Protein AF-A0A6M3K4Q6-F1 (afdb_monomer_lite)

Radius of gyration: 28.41 Å; chains: 1; bounding box: 77×37×82 Å

Structure (mmCIF, N/CA/C/O backbone):
data_AF-A0A6M3K4Q6-F1
#
_entry.id   AF-A0A6M3K4Q6-F1
#
loop_
_atom_site.group_PDB
_atom_site.id
_atom_site.type_symbol
_atom_site.label_atom_id
_atom_site.label_alt_id
_atom_site.label_comp_id
_atom_site.label_asym_id
_atom_site.label_entity_id
_atom_site.label_seq_id
_atom_site.pdbx_PDB_ins_code
_atom_site.Cartn_x
_atom_site.Cartn_y
_atom_site.Cartn_z
_atom_site.occupancy
_atom_site.B_iso_or_equiv
_atom_site.auth_seq_id
_atom_site.auth_comp_id
_atom_site.auth_asym_id
_atom_site.auth_atom_id
_atom_site.pdbx_PDB_model_num
ATOM 1 N N . PHE A 1 1 ? 9.322 -2.332 -39.416 1.00 82.56 1 PHE A N 1
ATOM 2 C CA . PHE A 1 1 ? 10.723 -1.932 -39.183 1.00 82.56 1 PHE A CA 1
ATOM 3 C C . PHE A 1 1 ? 11.565 -2.518 -40.300 1.00 82.56 1 PHE A C 1
ATOM 5 O O . PHE A 1 1 ? 11.194 -3.570 -40.806 1.00 82.56 1 PHE A O 1
ATOM 12 N N . LYS A 1 2 ? 12.637 -1.841 -40.706 1.00 88.25 2 LYS A N 1
ATOM 13 C CA . LYS A 1 2 ? 13.647 -2.374 -41.619 1.00 88.25 2 LYS A CA 1
ATOM 14 C C . LYS A 1 2 ? 14.846 -2.818 -40.789 1.00 88.25 2 LYS A C 1
ATOM 16 O O . LYS A 1 2 ? 15.332 -2.040 -39.970 1.00 88.25 2 LYS A O 1
ATOM 21 N N . GLU A 1 3 ? 15.250 -4.066 -40.967 1.00 92.31 3 GLU A N 1
ATOM 22 C CA . GLU A 1 3 ? 16.391 -4.659 -40.277 1.00 92.31 3 GLU A CA 1
ATOM 23 C C . GLU A 1 3 ? 17.670 -4.409 -41.078 1.00 92.31 3 GLU A C 1
ATOM 25 O O . GLU A 1 3 ? 17.688 -4.546 -42.303 1.00 92.31 3 GLU A O 1
ATOM 30 N N . TYR A 1 4 ? 18.734 -4.049 -40.371 1.00 89.94 4 TYR A N 1
ATOM 31 C CA . TYR A 1 4 ? 20.088 -3.958 -40.889 1.00 89.94 4 TYR A CA 1
ATOM 32 C C . TYR A 1 4 ? 21.000 -4.742 -39.953 1.00 89.94 4 TYR A C 1
ATOM 34 O O . TYR A 1 4 ? 21.254 -4.315 -38.829 1.00 89.94 4 TYR A O 1
ATOM 42 N N . SER A 1 5 ? 21.481 -5.892 -40.411 1.00 89.62 5 SER A N 1
ATOM 43 C CA . SER A 1 5 ? 22.334 -6.774 -39.616 1.00 89.62 5 SER A CA 1
ATOM 44 C C . SER A 1 5 ? 23.790 -6.660 -40.062 1.00 89.62 5 SER A C 1
ATOM 46 O O . SER A 1 5 ? 24.106 -6.782 -41.245 1.00 89.62 5 SER A O 1
ATOM 48 N N . SER A 1 6 ? 24.682 -6.406 -39.107 1.00 88.69 6 SER A N 1
ATOM 49 C CA . SER A 1 6 ? 26.136 -6.397 -39.285 1.00 88.69 6 SER A CA 1
ATOM 50 C C . SER A 1 6 ? 26.779 -7.498 -38.435 1.00 88.69 6 SER A C 1
ATOM 52 O O . SER A 1 6 ? 26.124 -8.116 -37.601 1.00 88.69 6 SER A O 1
ATOM 54 N N . LYS A 1 7 ? 28.093 -7.722 -38.585 1.00 82.94 7 LYS A N 1
ATOM 55 C CA . LYS A 1 7 ? 28.827 -8.677 -37.731 1.00 82.94 7 LYS A CA 1
ATOM 56 C C . LYS A 1 7 ? 28.833 -8.298 -36.240 1.00 82.94 7 LYS A C 1
ATOM 58 O O . LYS A 1 7 ? 29.119 -9.164 -35.421 1.00 82.94 7 LYS A O 1
ATOM 63 N N . LYS A 1 8 ? 28.599 -7.025 -35.890 1.00 85.81 8 LYS A N 1
ATOM 64 C CA . LYS A 1 8 ? 28.701 -6.514 -34.507 1.00 85.81 8 LYS A CA 1
ATOM 65 C C . LYS A 1 8 ? 27.351 -6.180 -33.874 1.00 85.81 8 LYS A C 1
ATOM 67 O O . LYS A 1 8 ? 27.224 -6.278 -32.661 1.00 85.81 8 LYS A O 1
ATOM 72 N N . GLU A 1 9 ? 26.370 -5.777 -34.673 1.00 88.81 9 GLU A N 1
ATOM 73 C CA . GLU A 1 9 ? 25.063 -5.336 -34.186 1.00 88.81 9 GLU A CA 1
ATOM 74 C C . GLU A 1 9 ? 23.966 -5.502 -35.243 1.00 88.81 9 GLU A C 1
ATOM 76 O O . GLU A 1 9 ? 24.233 -5.443 -36.449 1.00 88.81 9 GLU A O 1
ATOM 81 N N . THR A 1 10 ? 22.729 -5.647 -34.768 1.00 88.69 10 THR A N 1
ATOM 82 C CA . THR A 1 10 ? 21.510 -5.601 -35.580 1.00 88.69 10 THR A CA 1
ATOM 83 C C . THR A 1 10 ? 20.733 -4.336 -35.240 1.00 88.69 10 THR A C 1
ATOM 85 O O . THR A 1 10 ? 20.369 -4.109 -34.086 1.00 88.69 10 THR A O 1
ATOM 88 N N . ILE A 1 11 ? 20.449 -3.525 -36.256 1.00 89.44 11 ILE A N 1
ATOM 89 C CA . ILE A 1 11 ? 19.738 -2.254 -36.136 1.00 89.44 11 ILE A CA 1
ATOM 90 C C . ILE A 1 11 ? 18.341 -2.399 -36.738 1.00 89.44 11 ILE A C 1
ATOM 92 O O . ILE A 1 11 ? 18.178 -2.838 -37.876 1.00 89.44 11 ILE A O 1
ATOM 96 N N . TRP A 1 12 ? 17.328 -1.960 -35.993 1.00 86.75 12 TRP A N 1
ATOM 97 C CA . TRP A 1 12 ? 15.940 -1.913 -36.449 1.00 86.75 12 TRP A CA 1
ATOM 98 C C . TRP A 1 12 ? 15.496 -0.466 -36.642 1.00 86.75 12 TRP A C 1
ATOM 100 O O . TRP A 1 12 ? 15.389 0.292 -35.680 1.00 86.75 12 TRP A O 1
ATOM 110 N N . ILE A 1 13 ? 15.189 -0.083 -37.882 1.00 88.06 13 ILE A N 1
ATOM 111 C CA . ILE A 1 13 ? 14.771 1.283 -38.222 1.00 88.06 13 ILE A CA 1
ATOM 112 C C . ILE A 1 13 ? 13.268 1.313 -38.507 1.00 88.06 13 ILE A C 1
ATOM 114 O O . ILE A 1 13 ? 12.745 0.537 -39.310 1.00 88.06 13 ILE A O 1
ATOM 118 N N . SER A 1 14 ? 12.542 2.217 -37.852 1.00 86.81 14 SER A N 1
ATOM 119 C CA . SER A 1 14 ? 11.160 2.538 -38.218 1.00 86.81 14 SER A CA 1
ATOM 120 C C . SER A 1 14 ? 11.135 3.786 -39.088 1.00 86.81 14 SER A C 1
ATOM 122 O O . SER A 1 14 ? 11.779 4.771 -38.753 1.00 86.81 14 SER A O 1
ATOM 124 N N . TYR A 1 15 ? 10.338 3.766 -40.155 1.00 90.06 15 TYR A N 1
ATOM 125 C CA . TYR A 1 15 ? 9.997 4.958 -40.945 1.00 90.06 15 TYR A CA 1
ATOM 126 C C . TYR A 1 15 ? 8.556 5.426 -40.684 1.00 90.06 15 TYR A C 1
ATOM 128 O O . TYR A 1 15 ? 8.059 6.346 -41.332 1.00 90.06 15 TYR A O 1
ATOM 136 N N . ASN A 1 16 ? 7.854 4.789 -39.739 1.00 93.12 16 ASN A N 1
ATOM 137 C CA . ASN A 1 16 ? 6.488 5.157 -39.389 1.00 93.12 16 ASN A CA 1
ATOM 138 C C . ASN A 1 16 ? 6.498 6.440 -38.546 1.00 93.12 16 ASN A C 1
ATOM 140 O O . ASN A 1 16 ? 6.699 6.384 -37.333 1.00 93.12 16 ASN A O 1
ATOM 144 N N . LYS A 1 17 ? 6.256 7.584 -39.199 1.00 90.50 17 LYS A N 1
ATOM 145 C CA . LYS A 1 17 ? 6.254 8.914 -38.567 1.00 90.50 17 LYS A CA 1
ATOM 146 C C . LYS A 1 17 ? 5.316 8.998 -37.363 1.00 90.50 17 LYS A C 1
ATOM 148 O O . LYS A 1 17 ? 5.738 9.500 -36.332 1.00 90.50 17 LYS A O 1
ATOM 153 N N . LYS A 1 18 ? 4.103 8.434 -37.454 1.00 90.19 18 LYS A N 1
ATOM 154 C CA . LYS A 1 18 ? 3.124 8.444 -36.350 1.00 90.19 18 LYS A CA 1
ATOM 155 C C . LYS A 1 18 ? 3.639 7.689 -35.126 1.00 90.19 18 LYS A C 1
ATOM 157 O O . LYS A 1 18 ? 3.500 8.160 -34.005 1.00 90.19 18 LYS A O 1
ATOM 162 N N . LEU A 1 19 ? 4.249 6.520 -35.334 1.00 85.88 19 LEU A N 1
ATOM 163 C CA . LEU A 1 19 ? 4.843 5.743 -34.243 1.00 85.88 19 LEU A CA 1
ATOM 164 C C . LEU A 1 19 ? 6.021 6.488 -33.606 1.00 85.88 19 LEU A C 1
ATOM 166 O O . LEU A 1 19 ? 6.141 6.513 -32.387 1.00 85.88 19 LEU A O 1
ATOM 170 N N . ILE A 1 20 ? 6.882 7.086 -34.428 1.00 86.75 20 ILE A N 1
ATOM 171 C CA . ILE A 1 20 ? 8.032 7.863 -33.956 1.00 86.75 20 ILE A CA 1
ATOM 172 C C . ILE A 1 20 ? 7.548 9.057 -33.134 1.00 86.75 20 ILE A C 1
ATOM 174 O O . ILE A 1 20 ? 7.987 9.219 -32.005 1.00 86.75 20 ILE A O 1
ATOM 178 N N . GLU A 1 21 ? 6.607 9.842 -33.652 1.00 87.50 21 GLU A N 1
ATOM 179 C CA . GLU A 1 21 ? 6.018 10.989 -32.956 1.00 87.50 21 GLU A CA 1
ATOM 180 C C . GLU A 1 21 ? 5.365 10.577 -31.632 1.00 87.50 21 GLU A C 1
ATOM 182 O O . GLU A 1 21 ? 5.590 11.219 -30.604 1.00 87.50 21 GLU A O 1
ATOM 187 N N . LEU A 1 22 ? 4.639 9.454 -31.621 1.00 84.25 22 LEU A N 1
ATOM 188 C CA . LEU A 1 22 ? 4.055 8.896 -30.406 1.00 84.25 22 LEU A CA 1
ATOM 189 C C . LEU A 1 22 ? 5.135 8.547 -29.378 1.00 84.25 22 LEU A C 1
ATOM 191 O O . LEU A 1 22 ? 4.985 8.900 -28.209 1.00 84.25 22 LEU A O 1
ATOM 195 N N . LEU A 1 23 ? 6.225 7.894 -29.787 1.00 83.25 23 LEU A N 1
ATOM 196 C CA . LEU A 1 23 ? 7.329 7.556 -28.888 1.00 83.25 23 LEU A CA 1
ATOM 197 C C . LEU A 1 23 ? 8.059 8.808 -28.395 1.00 83.25 23 LEU A C 1
ATOM 199 O O . LEU A 1 23 ? 8.246 8.940 -27.196 1.00 83.25 23 LEU A O 1
ATOM 203 N N . TYR A 1 24 ? 8.402 9.747 -29.275 1.00 81.75 24 TYR A N 1
ATOM 204 C CA . TYR A 1 24 ? 9.108 10.979 -28.906 1.00 81.75 24 TYR A CA 1
ATOM 205 C C . TYR A 1 24 ? 8.302 11.859 -27.947 1.00 81.75 24 TYR A C 1
ATOM 207 O O . TYR A 1 24 ? 8.883 12.485 -27.061 1.00 81.75 24 TYR A O 1
ATOM 215 N N . THR A 1 25 ? 6.981 11.910 -28.131 1.00 81.81 25 THR A N 1
ATOM 216 C CA . THR A 1 25 ? 6.077 12.720 -27.304 1.00 81.81 25 THR A CA 1
ATOM 217 C C . THR A 1 25 ? 5.796 12.058 -25.958 1.00 81.81 25 THR A C 1
ATOM 219 O O . THR A 1 25 ? 5.703 12.742 -24.943 1.00 81.81 25 THR A O 1
ATOM 222 N N . ASN A 1 26 ? 5.657 10.727 -25.927 1.00 79.44 26 ASN A N 1
ATOM 223 C CA . ASN A 1 26 ? 5.166 10.016 -24.742 1.00 79.44 26 ASN A CA 1
ATOM 224 C C . ASN A 1 26 ? 6.245 9.256 -23.959 1.00 79.44 26 ASN A C 1
ATOM 226 O O . ASN A 1 26 ? 6.023 8.891 -22.806 1.00 79.44 26 ASN A O 1
ATOM 230 N N . VAL A 1 27 ? 7.400 8.992 -24.564 1.00 80.12 27 VAL A N 1
ATOM 231 C CA . VAL A 1 27 ? 8.550 8.343 -23.933 1.00 80.12 27 VAL A CA 1
ATOM 232 C C . VAL A 1 27 ? 9.669 9.371 -23.888 1.00 80.12 27 VAL A C 1
ATOM 234 O O . VAL A 1 27 ? 10.148 9.839 -24.913 1.00 80.12 27 VAL A O 1
ATOM 237 N N . SER A 1 28 ? 10.098 9.744 -22.683 1.00 67.69 28 SER A N 1
ATOM 238 C CA . SER A 1 28 ? 11.178 10.721 -22.517 1.00 67.69 28 SER A CA 1
ATOM 239 C C . SER A 1 28 ? 12.434 10.306 -23.300 1.00 67.69 28 SER A C 1
ATOM 241 O O . SER A 1 28 ? 13.022 9.258 -23.020 1.00 67.69 28 SER A O 1
ATOM 243 N N . ASN A 1 29 ? 12.903 11.192 -24.185 1.00 65.62 29 ASN A N 1
ATOM 244 C CA . ASN A 1 29 ? 14.109 11.000 -25.004 1.00 65.62 29 ASN A CA 1
ATOM 245 C C . ASN A 1 29 ? 15.426 11.128 -24.221 1.00 65.62 29 ASN A C 1
ATOM 247 O O . ASN A 1 29 ? 16.502 10.914 -24.772 1.00 65.62 29 ASN A O 1
ATOM 251 N N . ASN A 1 30 ? 15.367 11.486 -22.935 1.00 65.69 30 ASN A N 1
ATOM 252 C CA . ASN A 1 30 ? 16.54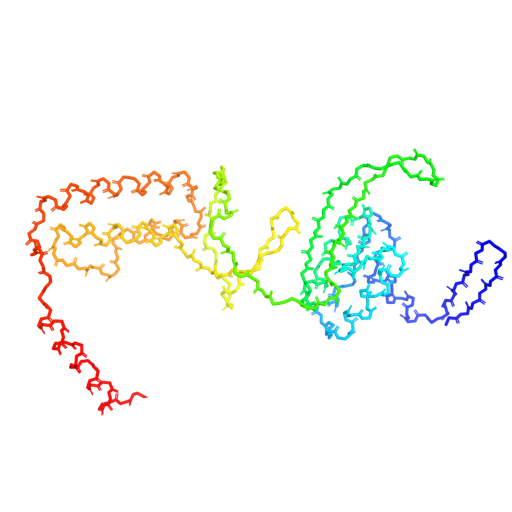2 11.562 -22.078 1.00 65.69 30 ASN A CA 1
ATOM 253 C C . ASN A 1 30 ? 16.592 10.351 -21.140 1.00 65.69 30 ASN A C 1
ATOM 255 O O . ASN A 1 30 ? 15.653 10.104 -20.380 1.00 65.69 30 ASN A O 1
ATOM 259 N N . ASN A 1 31 ? 17.721 9.638 -21.124 1.00 65.44 31 ASN A N 1
ATOM 260 C CA . ASN A 1 31 ? 17.954 8.505 -20.222 1.00 65.44 31 ASN A CA 1
ATOM 261 C C . ASN A 1 31 ? 17.698 8.852 -18.743 1.00 65.44 31 ASN A C 1
ATOM 263 O O . ASN A 1 31 ? 17.250 7.996 -17.980 1.00 65.44 31 ASN A O 1
ATOM 267 N N . LYS A 1 32 ? 17.917 10.110 -18.331 1.00 68.12 32 LYS A N 1
ATOM 268 C CA . LYS A 1 32 ? 17.670 10.554 -16.947 1.00 68.12 32 LYS A CA 1
ATOM 269 C C . LYS A 1 32 ? 16.186 10.645 -16.578 1.00 68.12 32 LYS A C 1
ATOM 271 O O . LYS A 1 32 ? 15.848 10.427 -15.421 1.00 68.12 32 LYS A O 1
ATOM 276 N N . ASN A 1 33 ? 15.304 10.880 -17.549 1.00 76.56 33 ASN A N 1
ATOM 277 C CA . ASN A 1 33 ? 13.875 11.110 -17.316 1.00 76.56 33 ASN A CA 1
ATOM 278 C C . ASN A 1 33 ? 12.987 10.054 -17.980 1.00 76.56 33 ASN A C 1
ATOM 280 O O . ASN A 1 33 ? 11.786 10.268 -18.102 1.00 76.56 33 ASN A O 1
ATOM 284 N N . LYS A 1 34 ? 13.563 8.927 -18.424 1.00 86.00 34 LYS A N 1
ATOM 285 C CA . LYS A 1 34 ? 12.838 7.860 -19.119 1.00 86.00 34 LYS A CA 1
ATOM 286 C C . LYS A 1 34 ? 11.639 7.398 -18.284 1.00 86.00 34 LYS A C 1
ATOM 288 O O . LYS A 1 34 ? 11.767 7.079 -17.103 1.00 86.00 34 LYS A O 1
ATOM 293 N N . ARG A 1 35 ? 10.477 7.384 -18.929 1.00 88.25 35 ARG A N 1
ATOM 294 C CA . ARG A 1 35 ? 9.169 7.039 -18.371 1.00 88.25 35 ARG A CA 1
ATOM 295 C C . ARG A 1 35 ? 8.435 6.152 -19.343 1.00 88.25 35 ARG A C 1
ATOM 297 O O . ARG A 1 35 ? 8.679 6.232 -20.550 1.00 88.25 35 ARG A O 1
ATOM 304 N N . LEU A 1 36 ? 7.518 5.359 -18.819 1.00 89.44 36 LEU A N 1
ATOM 305 C CA . LEU A 1 36 ? 6.479 4.799 -19.664 1.00 89.44 36 LEU A CA 1
ATOM 306 C C . LEU A 1 36 ? 5.405 5.865 -19.949 1.00 89.44 36 LEU A C 1
ATOM 308 O O . LEU A 1 36 ? 5.176 6.736 -19.109 1.00 89.44 36 LEU A O 1
ATOM 312 N N . PRO A 1 37 ? 4.741 5.806 -21.116 1.00 86.94 37 PRO A N 1
ATOM 313 C CA . PRO A 1 37 ? 3.647 6.713 -21.450 1.00 86.94 37 PRO A CA 1
ATOM 314 C C . PRO A 1 37 ? 2.532 6.715 -20.408 1.00 86.94 37 PRO A C 1
ATOM 316 O O . PRO A 1 37 ? 2.199 5.665 -19.870 1.00 86.94 37 PRO A O 1
ATOM 319 N N . SER A 1 38 ? 1.869 7.850 -20.189 1.00 83.25 38 SER A N 1
ATOM 320 C CA . SER A 1 38 ? 0.757 7.946 -19.226 1.00 83.25 38 SER A CA 1
ATOM 321 C C . SER A 1 38 ? -0.401 6.994 -19.537 1.00 83.25 38 SER A C 1
ATOM 323 O O . SER A 1 38 ? -1.089 6.545 -18.624 1.00 83.25 38 SER A O 1
ATOM 325 N N . PHE A 1 39 ? -0.592 6.625 -20.809 1.00 86.19 39 PHE A N 1
ATOM 326 C CA . PHE A 1 39 ? -1.676 5.735 -21.210 1.00 86.19 39 PHE A CA 1
ATOM 327 C C . PHE A 1 39 ? -1.525 4.288 -20.707 1.00 86.19 39 PHE A C 1
ATOM 329 O O . PHE A 1 39 ? -2.449 3.492 -20.881 1.00 86.19 39 PHE A O 1
ATOM 336 N N . ILE A 1 40 ? -0.395 3.916 -20.088 1.00 86.25 40 ILE A N 1
ATOM 337 C CA . ILE A 1 40 ? -0.186 2.551 -19.584 1.00 86.25 40 ILE A CA 1
ATOM 338 C C . ILE A 1 40 ? -1.242 2.103 -18.569 1.00 86.25 40 ILE A C 1
ATOM 340 O O . ILE A 1 40 ? -1.507 0.907 -18.466 1.00 86.25 40 ILE A O 1
ATOM 344 N N . SER A 1 41 ? -1.856 3.039 -17.841 1.00 81.88 41 SER A N 1
ATOM 345 C CA . SER A 1 41 ? -2.918 2.754 -16.871 1.00 81.88 41 SER A CA 1
ATOM 346 C C . SER A 1 41 ? -4.223 2.294 -17.523 1.00 81.88 41 SER A C 1
ATOM 348 O O . SER A 1 41 ? -5.056 1.706 -16.842 1.00 81.88 41 SER A O 1
ATOM 350 N N . TYR A 1 42 ? -4.393 2.529 -18.826 1.00 89.50 42 TYR A N 1
ATOM 351 C CA . TYR A 1 42 ? -5.576 2.134 -19.597 1.00 89.50 42 TYR A CA 1
ATOM 352 C C . TYR A 1 42 ? -5.354 0.862 -20.421 1.00 89.50 42 TYR A C 1
ATOM 354 O O . TYR A 1 42 ? -6.247 0.429 -21.150 1.00 89.50 42 TYR A O 1
ATOM 362 N N . LEU A 1 43 ? -4.162 0.262 -20.352 1.00 92.38 43 LEU A N 1
ATOM 363 C CA . LEU A 1 43 ? -3.873 -0.957 -21.094 1.00 92.38 43 LEU A CA 1
ATOM 364 C C . LEU A 1 43 ? -4.639 -2.141 -20.505 1.00 92.38 43 LEU A C 1
ATOM 366 O O . LEU A 1 43 ? -4.665 -2.362 -19.295 1.00 92.38 43 LEU A O 1
ATOM 370 N N . SER A 1 44 ? -5.195 -2.969 -21.387 1.00 93.38 44 SER A N 1
ATOM 371 C CA . SER A 1 44 ? -5.703 -4.280 -20.994 1.00 93.38 44 SER A CA 1
ATOM 372 C C . SER A 1 44 ? -4.567 -5.149 -20.452 1.00 93.38 44 SER A C 1
ATOM 374 O O . SER A 1 44 ? -3.411 -5.028 -20.867 1.00 93.38 44 SER A O 1
ATOM 376 N N . LYS A 1 45 ? -4.903 -6.117 -19.597 1.00 90.56 45 LYS A N 1
ATOM 377 C CA . LYS A 1 45 ? -3.945 -7.103 -19.075 1.00 90.56 45 LYS A CA 1
ATOM 378 C C . LYS A 1 45 ? -3.076 -7.731 -20.174 1.00 90.56 45 LYS A C 1
ATOM 380 O O . LYS A 1 45 ? -1.863 -7.821 -20.023 1.00 90.56 45 LYS A O 1
ATOM 385 N N . LYS A 1 46 ? -3.676 -8.101 -21.313 1.00 93.50 46 LYS A N 1
ATOM 386 C CA . LYS A 1 46 ? -2.953 -8.679 -22.460 1.00 93.50 46 LYS A CA 1
ATOM 387 C C . LYS A 1 46 ? -1.892 -7.721 -23.015 1.00 93.50 46 LYS A C 1
ATOM 389 O O . LYS A 1 46 ? -0.789 -8.153 -23.335 1.00 93.50 46 LYS A O 1
ATOM 394 N N . GLN A 1 47 ? -2.211 -6.434 -23.133 1.00 95.25 47 GLN A N 1
ATOM 395 C CA . GLN A 1 47 ? -1.260 -5.421 -23.601 1.00 95.25 47 GLN A CA 1
ATOM 396 C C . GLN A 1 47 ? -0.148 -5.180 -22.576 1.00 95.25 47 GLN A C 1
ATOM 398 O O . GLN A 1 47 ? 1.015 -5.086 -22.963 1.00 95.25 47 GLN A O 1
ATOM 403 N N . ILE A 1 48 ? -0.486 -5.151 -21.282 1.00 94.88 48 ILE A N 1
ATOM 404 C CA . ILE A 1 48 ? 0.500 -5.061 -20.197 1.00 94.88 48 ILE A CA 1
ATOM 405 C C . ILE A 1 48 ? 1.467 -6.249 -20.255 1.00 94.88 48 ILE A C 1
ATOM 407 O O . ILE A 1 48 ? 2.677 -6.055 -20.182 1.00 94.88 48 ILE A O 1
ATOM 411 N N . ASP A 1 49 ? 0.958 -7.467 -20.446 1.00 93.56 49 ASP A N 1
ATOM 412 C CA . ASP A 1 49 ? 1.778 -8.675 -20.559 1.00 93.56 49 ASP A CA 1
ATOM 413 C C . ASP A 1 49 ? 2.750 -8.614 -21.739 1.00 93.56 49 ASP A C 1
ATOM 415 O O . ASP A 1 49 ? 3.911 -9.000 -21.602 1.00 93.56 49 ASP A O 1
ATOM 419 N N . ILE A 1 50 ? 2.293 -8.132 -22.899 1.00 95.19 50 ILE A N 1
ATOM 420 C CA . ILE A 1 50 ? 3.142 -7.956 -24.085 1.00 95.19 50 ILE A CA 1
ATOM 421 C C . ILE A 1 50 ? 4.241 -6.931 -23.796 1.00 95.19 50 ILE A C 1
ATOM 423 O O . ILE A 1 50 ? 5.411 -7.190 -24.080 1.00 95.19 50 ILE A O 1
ATOM 427 N N . LEU A 1 51 ? 3.881 -5.797 -23.192 1.00 94.56 51 LEU A N 1
ATOM 428 C CA . LEU A 1 51 ? 4.827 -4.735 -22.868 1.00 94.56 51 LEU A CA 1
ATOM 429 C C . LEU A 1 51 ? 5.866 -5.191 -21.834 1.00 94.56 51 LEU A C 1
ATOM 431 O O . LEU A 1 51 ? 7.057 -4.980 -22.039 1.00 94.56 51 LEU A O 1
ATOM 435 N N . LEU A 1 52 ? 5.446 -5.868 -20.761 1.00 95.25 52 LEU A N 1
ATOM 436 C CA . LEU A 1 52 ? 6.357 -6.420 -19.755 1.00 95.25 52 LEU A CA 1
ATOM 437 C C . LEU A 1 52 ? 7.316 -7.443 -20.367 1.00 95.25 52 LEU A C 1
ATOM 439 O O . LEU A 1 52 ? 8.514 -7.376 -20.104 1.00 95.25 52 LEU A O 1
ATOM 443 N N . LYS A 1 53 ? 6.822 -8.352 -21.218 1.00 94.94 53 LYS A N 1
ATOM 444 C CA . LYS A 1 53 ? 7.676 -9.316 -21.930 1.00 94.94 53 LYS A CA 1
ATOM 445 C C . LYS A 1 53 ? 8.720 -8.613 -22.795 1.00 94.94 53 LYS A C 1
ATOM 447 O O . LYS A 1 53 ? 9.881 -9.000 -22.749 1.00 94.94 53 LYS A O 1
ATOM 452 N N . ALA A 1 54 ? 8.328 -7.576 -23.535 1.00 95.12 54 ALA A N 1
ATOM 453 C CA . ALA A 1 54 ? 9.250 -6.805 -24.367 1.00 95.12 54 ALA A CA 1
ATOM 454 C C . ALA A 1 54 ? 10.304 -6.057 -23.530 1.00 95.12 54 ALA A C 1
ATOM 456 O O . ALA A 1 54 ? 11.483 -6.077 -23.870 1.00 95.12 54 ALA A O 1
ATOM 457 N N . LEU A 1 55 ? 9.902 -5.447 -22.410 1.00 95.19 55 LEU A N 1
ATOM 458 C CA . LEU A 1 55 ? 10.818 -4.761 -21.492 1.00 95.19 55 LEU A CA 1
ATOM 459 C C . LEU A 1 55 ? 11.845 -5.723 -20.880 1.00 95.19 55 LEU A C 1
ATOM 461 O O . LEU A 1 55 ? 13.029 -5.400 -20.825 1.00 95.19 55 LEU A O 1
ATOM 465 N N . ILE A 1 56 ? 11.402 -6.905 -20.442 1.00 96.25 56 ILE A N 1
ATOM 466 C CA . ILE A 1 56 ? 12.276 -7.931 -19.854 1.00 96.25 56 ILE A CA 1
ATOM 467 C C . ILE A 1 56 ? 13.200 -8.537 -20.915 1.00 96.25 56 ILE A C 1
ATOM 469 O O . ILE A 1 56 ? 14.359 -8.794 -20.619 1.00 96.25 56 ILE A O 1
ATOM 473 N N . ALA A 1 57 ? 12.721 -8.736 -22.144 1.00 95.06 57 ALA A N 1
ATOM 474 C CA . ALA A 1 57 ? 13.562 -9.216 -23.239 1.00 95.06 57 ALA A CA 1
ATOM 475 C C . ALA A 1 57 ? 14.673 -8.217 -23.612 1.00 95.06 57 ALA A C 1
ATOM 477 O O . ALA A 1 57 ? 15.719 -8.636 -24.097 1.00 95.06 57 ALA A O 1
ATOM 478 N N . GLY A 1 58 ? 14.446 -6.916 -23.392 1.00 93.31 58 GLY A N 1
ATOM 479 C CA . GLY A 1 58 ? 15.439 -5.867 -23.625 1.00 93.31 58 GLY A CA 1
ATOM 480 C C . GLY A 1 58 ? 16.467 -5.741 -22.499 1.00 93.31 58 GLY A C 1
ATOM 481 O O . GLY A 1 58 ? 17.653 -5.947 -22.727 1.00 93.31 58 GLY A O 1
ATOM 482 N N . ASP A 1 59 ? 16.012 -5.412 -21.285 1.00 94.00 59 ASP A N 1
ATOM 483 C CA . ASP A 1 59 ? 16.885 -5.072 -20.146 1.00 94.00 59 ASP A CA 1
ATOM 484 C C . ASP A 1 59 ? 16.603 -5.955 -18.911 1.00 94.00 59 ASP A C 1
ATOM 486 O O . ASP A 1 59 ? 16.609 -5.485 -17.768 1.00 94.00 59 ASP A O 1
ATOM 490 N N . GLY A 1 60 ? 16.280 -7.233 -19.113 1.00 95.81 60 GLY A N 1
ATOM 491 C CA . GLY A 1 60 ? 15.895 -8.145 -18.038 1.00 95.81 60 GLY A CA 1
ATOM 492 C C . GLY A 1 60 ? 16.587 -9.505 -18.061 1.00 95.81 60 GLY A C 1
ATOM 493 O O . GLY A 1 60 ? 17.229 -9.904 -19.028 1.00 95.81 60 GLY A O 1
ATOM 494 N N . THR A 1 61 ? 16.424 -10.234 -16.957 1.00 96.25 61 THR A N 1
ATOM 495 C CA . THR A 1 61 ? 16.918 -11.604 -16.781 1.00 96.25 61 THR A CA 1
ATOM 496 C C . THR A 1 61 ? 15.777 -12.520 -16.364 1.00 96.25 61 THR A C 1
ATOM 498 O O . THR A 1 61 ? 15.036 -12.239 -15.415 1.00 96.25 61 THR A O 1
ATOM 501 N N . HIS A 1 62 ? 15.679 -13.660 -17.044 1.00 96.19 62 HIS A N 1
ATOM 502 C CA . HIS A 1 62 ? 14.720 -14.711 -16.734 1.00 96.19 62 HIS A CA 1
ATOM 503 C C . HIS A 1 62 ? 15.285 -15.690 -15.700 1.00 96.19 62 HIS A C 1
ATOM 505 O O . HIS A 1 62 ? 16.318 -16.315 -15.919 1.00 96.19 62 HIS A O 1
ATOM 511 N N . TYR A 1 63 ? 14.564 -15.895 -14.598 1.00 94.62 63 TYR A N 1
ATOM 512 C CA . TYR A 1 63 ? 14.842 -16.962 -13.630 1.00 94.62 63 TYR A CA 1
ATOM 513 C C . TYR A 1 63 ? 13.747 -18.036 -13.683 1.00 94.62 63 TYR A C 1
ATOM 515 O O . TYR A 1 63 ? 12.716 -17.883 -14.342 1.00 94.62 63 TYR A O 1
ATOM 523 N N . LYS A 1 64 ? 13.937 -19.145 -12.955 1.00 92.50 64 LYS A N 1
ATOM 524 C CA . LYS A 1 64 ? 12.974 -20.261 -12.922 1.00 92.50 64 LYS A CA 1
ATOM 525 C C . LYS A 1 64 ? 11.554 -19.817 -12.530 1.00 92.50 64 LYS A C 1
ATOM 527 O O . LYS A 1 64 ? 10.596 -20.202 -13.189 1.00 92.50 64 LYS A O 1
ATOM 532 N N . TYR A 1 65 ? 11.420 -18.976 -11.500 1.00 91.12 65 TYR A N 1
ATOM 533 C CA . TYR A 1 65 ? 10.116 -18.600 -10.918 1.00 91.12 65 TYR A CA 1
ATOM 534 C C . TYR A 1 65 ? 9.761 -17.110 -11.024 1.00 91.12 65 TYR A C 1
ATOM 536 O O . TYR A 1 65 ? 8.639 -16.708 -10.710 1.00 91.12 65 TYR A O 1
ATOM 544 N N . ARG A 1 66 ? 10.710 -16.280 -11.449 1.00 94.94 66 ARG A N 1
ATOM 545 C CA . ARG A 1 66 ? 10.559 -14.826 -11.526 1.00 94.94 66 ARG A CA 1
ATOM 546 C C . ARG A 1 66 ? 11.333 -14.277 -12.709 1.00 94.94 66 ARG A C 1
ATOM 548 O O . ARG A 1 66 ? 12.268 -14.922 -13.173 1.00 94.94 66 ARG A O 1
ATOM 555 N N . ASP A 1 67 ? 10.981 -13.074 -13.108 1.00 97.19 67 ASP A N 1
ATOM 556 C CA . ASP A 1 67 ? 11.775 -12.249 -14.002 1.00 97.19 67 ASP A CA 1
ATOM 557 C C . ASP A 1 67 ? 12.272 -11.026 -13.232 1.00 97.19 67 ASP A C 1
ATOM 559 O O . ASP A 1 67 ? 11.693 -10.635 -12.209 1.00 97.19 67 ASP A O 1
ATOM 563 N N . VAL A 1 68 ? 13.382 -10.454 -13.684 1.00 97.88 68 VAL A N 1
ATOM 564 C CA . VAL A 1 68 ? 13.937 -9.226 -13.114 1.00 97.88 68 VAL A CA 1
ATOM 565 C C . VAL A 1 68 ? 14.207 -8.252 -14.245 1.00 97.88 68 VAL A C 1
ATOM 567 O O . VAL A 1 68 ? 14.917 -8.597 -15.181 1.00 97.88 68 VAL A O 1
ATOM 570 N N . TYR A 1 69 ? 13.641 -7.053 -14.150 1.00 98.00 69 TYR A N 1
ATOM 571 C CA . TYR A 1 69 ? 13.934 -5.933 -15.040 1.00 98.00 69 TYR A CA 1
ATOM 572 C C . TYR A 1 69 ? 14.929 -4.982 -14.370 1.00 98.00 69 TYR A C 1
ATOM 574 O O . TYR A 1 69 ? 14.773 -4.653 -13.186 1.00 98.00 69 TYR A O 1
ATOM 582 N N . TYR A 1 70 ? 15.932 -4.535 -15.122 1.00 95.62 70 TYR A N 1
ATOM 583 C CA . TYR A 1 70 ? 17.003 -3.670 -14.643 1.00 95.62 70 TYR A CA 1
ATOM 584 C C . TYR A 1 70 ? 16.905 -2.286 -15.275 1.00 95.62 70 TYR A C 1
ATOM 586 O O . TYR A 1 70 ? 16.672 -2.131 -16.469 1.00 95.62 70 TYR A O 1
ATOM 594 N N . THR A 1 71 ? 17.126 -1.247 -14.476 1.00 93.88 71 THR A N 1
ATOM 595 C CA . THR A 1 71 ? 17.255 0.117 -14.998 1.00 93.88 71 THR A CA 1
ATOM 596 C C . THR A 1 71 ? 18.054 0.984 -14.037 1.00 93.88 71 THR A C 1
ATOM 598 O O . THR A 1 71 ? 18.022 0.774 -12.828 1.00 93.88 71 THR A O 1
ATOM 601 N N . ASN A 1 72 ? 18.771 1.983 -14.544 1.00 91.81 72 ASN A N 1
ATOM 602 C CA . ASN A 1 72 ? 19.398 3.013 -13.708 1.00 91.81 72 ASN A CA 1
ATOM 603 C C . ASN A 1 72 ? 18.442 4.168 -13.368 1.00 91.81 72 ASN A C 1
ATOM 605 O O . ASN A 1 72 ? 18.807 5.095 -12.644 1.00 91.81 72 ASN A O 1
ATOM 609 N N . ASN A 1 73 ? 17.216 4.109 -13.886 1.00 92.12 73 ASN A N 1
ATOM 610 C CA . ASN A 1 73 ? 16.230 5.162 -13.800 1.00 92.12 73 ASN A CA 1
ATOM 611 C C . ASN A 1 73 ? 15.114 4.764 -12.813 1.00 92.12 73 ASN A C 1
ATOM 613 O O . ASN A 1 73 ? 14.295 3.893 -13.101 1.00 92.12 73 ASN A O 1
ATOM 617 N N . LEU A 1 74 ? 15.066 5.419 -11.645 1.00 93.00 74 LEU A N 1
ATOM 618 C CA . LEU A 1 74 ? 14.062 5.143 -10.600 1.00 93.00 74 LEU A CA 1
ATOM 619 C C . LEU A 1 74 ? 12.630 5.322 -11.110 1.00 93.00 74 LEU A C 1
ATOM 621 O O . LEU A 1 74 ? 11.706 4.616 -10.716 1.00 93.00 74 LEU A O 1
ATOM 625 N N . HIS A 1 75 ? 12.455 6.312 -11.967 1.00 91.94 75 HIS A N 1
ATOM 626 C CA . HIS A 1 75 ? 11.189 6.695 -12.536 1.00 91.94 75 HIS A CA 1
ATOM 627 C C . HIS A 1 75 ? 10.615 5.584 -13.422 1.00 91.94 75 HIS A C 1
ATOM 629 O O . HIS A 1 75 ? 9.514 5.107 -13.152 1.00 91.94 75 HIS A O 1
ATOM 635 N N . LEU A 1 76 ? 11.408 5.075 -14.360 1.00 93.75 76 LEU A N 1
ATOM 636 C CA . LEU A 1 76 ? 11.061 3.899 -15.152 1.00 93.75 76 LEU A CA 1
ATOM 637 C C . LEU A 1 76 ? 10.855 2.655 -14.279 1.00 93.75 76 LEU A C 1
ATOM 639 O O . LEU A 1 76 ? 9.921 1.892 -14.504 1.00 93.75 76 LEU A O 1
ATOM 643 N N . ALA A 1 77 ? 11.687 2.456 -13.253 1.00 95.75 77 ALA A N 1
ATOM 644 C CA . ALA A 1 77 ? 11.553 1.312 -12.354 1.00 95.75 77 ALA A CA 1
ATOM 645 C C . ALA A 1 77 ? 10.194 1.303 -11.625 1.00 95.75 77 ALA A C 1
ATOM 647 O O . ALA A 1 77 ? 9.570 0.250 -11.480 1.00 95.75 77 ALA A O 1
ATOM 648 N N . ASN A 1 78 ? 9.710 2.477 -11.205 1.00 94.56 78 ASN A N 1
ATOM 649 C CA . ASN A 1 78 ? 8.383 2.634 -10.608 1.00 94.56 78 ASN A CA 1
ATOM 650 C C . ASN A 1 78 ? 7.262 2.325 -11.611 1.00 94.56 78 ASN A C 1
ATOM 652 O O . ASN A 1 78 ? 6.303 1.636 -11.256 1.00 94.56 78 ASN A O 1
ATOM 656 N N . ASP A 1 79 ? 7.389 2.791 -12.854 1.00 94.50 79 ASP A N 1
ATOM 657 C CA . ASP A 1 79 ? 6.381 2.562 -13.894 1.00 94.50 79 ASP A CA 1
ATOM 658 C C . ASP A 1 79 ? 6.284 1.060 -14.236 1.00 94.50 79 ASP A C 1
ATOM 660 O O . ASP A 1 79 ? 5.191 0.493 -14.293 1.00 94.50 79 ASP A O 1
ATOM 664 N N . VAL A 1 80 ? 7.428 0.375 -14.365 1.00 95.81 80 VAL A N 1
ATOM 665 C CA . VAL A 1 80 ?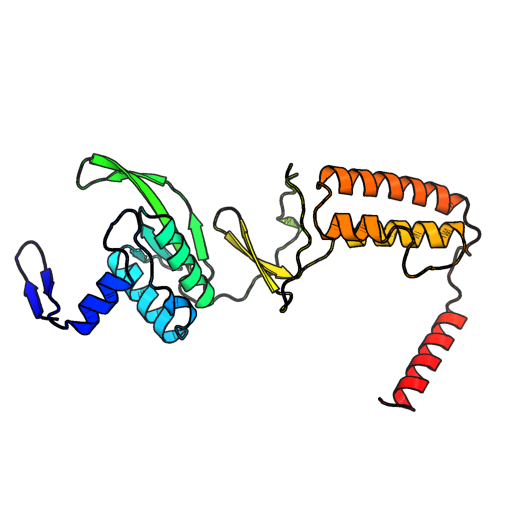 7.483 -1.079 -14.607 1.00 95.81 80 VAL A CA 1
ATOM 666 C C . VAL A 1 80 ? 6.935 -1.868 -13.418 1.00 95.81 80 VAL A C 1
ATOM 668 O O . VAL A 1 80 ? 6.207 -2.843 -13.611 1.00 95.81 80 VAL A O 1
ATOM 671 N N . GLN A 1 81 ? 7.228 -1.447 -12.181 1.00 96.44 81 GLN A N 1
ATOM 672 C CA . GLN A 1 81 ? 6.627 -2.066 -11.000 1.00 96.44 81 GLN A CA 1
ATOM 673 C C . GLN A 1 81 ? 5.097 -1.925 -11.018 1.00 96.44 81 GLN A C 1
ATOM 675 O O . GLN A 1 81 ? 4.396 -2.893 -10.725 1.00 96.44 81 GLN A O 1
ATOM 680 N N . THR A 1 82 ? 4.586 -0.751 -11.390 1.00 93.75 82 THR A N 1
ATOM 681 C CA . THR A 1 82 ? 3.144 -0.476 -11.479 1.00 93.75 82 THR A CA 1
ATOM 682 C C . THR A 1 82 ? 2.477 -1.367 -12.524 1.00 93.75 82 THR A C 1
ATOM 684 O O . THR A 1 82 ? 1.475 -2.012 -12.222 1.00 93.75 82 THR A O 1
ATOM 687 N N . LEU A 1 83 ? 3.077 -1.503 -13.711 1.00 94.62 83 LEU A N 1
ATOM 688 C CA . LEU A 1 83 ? 2.609 -2.440 -14.737 1.00 94.62 83 LEU A CA 1
ATOM 689 C C . LEU A 1 83 ? 2.573 -3.886 -14.238 1.00 94.62 83 LEU A C 1
ATOM 691 O O . LEU A 1 83 ? 1.575 -4.585 -14.413 1.00 94.62 83 LEU A O 1
ATOM 695 N N . ALA A 1 84 ? 3.655 -4.343 -13.602 1.00 94.44 84 ALA A N 1
ATOM 696 C CA . ALA A 1 84 ? 3.723 -5.693 -13.054 1.00 94.44 84 ALA A CA 1
ATOM 697 C C . ALA A 1 84 ? 2.609 -5.926 -12.022 1.00 94.44 84 ALA A C 1
ATOM 699 O O . ALA A 1 84 ? 1.938 -6.957 -12.066 1.00 94.44 84 ALA A O 1
ATOM 700 N N . PHE A 1 85 ? 2.353 -4.948 -11.155 1.00 93.12 85 PHE A N 1
ATOM 701 C CA . PHE A 1 85 ? 1.270 -5.012 -10.180 1.00 93.12 85 PHE A CA 1
ATOM 702 C C . PHE A 1 85 ? -0.118 -5.060 -10.845 1.00 93.12 85 PHE A C 1
ATOM 704 O O . PHE A 1 85 ? -0.901 -5.957 -10.538 1.00 93.12 85 PHE A O 1
ATOM 711 N N . PHE A 1 86 ? -0.401 -4.184 -11.816 1.00 91.00 86 PHE A N 1
ATOM 712 C CA . PHE A 1 86 ? -1.672 -4.185 -12.562 1.00 91.00 86 PHE A CA 1
ATOM 713 C C . PHE A 1 86 ? -1.909 -5.465 -13.368 1.00 91.00 86 PHE A C 1
ATOM 715 O O . PHE A 1 86 ? -3.052 -5.835 -13.618 1.00 91.00 86 PHE A O 1
ATOM 722 N N . SER A 1 87 ? -0.848 -6.192 -13.722 1.00 90.94 87 SER A N 1
ATOM 723 C CA . SER A 1 87 ? -0.965 -7.509 -14.356 1.00 90.94 87 SER A CA 1
ATOM 724 C C . SER A 1 87 ? -1.319 -8.658 -13.396 1.00 90.94 87 SER A C 1
ATOM 726 O O . SER A 1 87 ? -1.368 -9.809 -13.827 1.00 90.94 87 SER A O 1
ATOM 728 N N . GLY A 1 88 ? -1.532 -8.380 -12.103 1.00 90.88 88 GLY A N 1
ATOM 729 C CA . GLY A 1 88 ? -1.829 -9.391 -11.079 1.00 90.88 88 GLY A CA 1
ATOM 730 C C . GLY A 1 88 ? -0.598 -10.162 -10.585 1.00 90.88 88 GLY A C 1
ATOM 731 O O . GLY A 1 88 ? -0.719 -11.188 -9.910 1.00 90.88 88 GLY A O 1
ATOM 732 N N . ARG A 1 89 ? 0.613 -9.697 -10.915 1.00 91.88 89 ARG A N 1
ATOM 733 C CA . ARG A 1 89 ? 1.865 -10.332 -10.486 1.00 91.88 89 ARG A CA 1
ATOM 734 C C . ARG A 1 89 ? 2.352 -9.728 -9.181 1.00 91.88 89 ARG A C 1
ATOM 736 O O . ARG A 1 89 ? 2.383 -8.514 -8.994 1.00 91.88 89 ARG A O 1
ATOM 743 N N . SER A 1 90 ? 2.853 -10.592 -8.301 1.00 92.75 90 SER A N 1
ATOM 744 C CA . SER A 1 90 ? 3.647 -10.136 -7.161 1.00 92.75 90 SER A CA 1
ATOM 745 C C . SER A 1 90 ? 4.936 -9.500 -7.671 1.00 92.75 90 SER A C 1
ATOM 747 O O . SER A 1 90 ? 5.642 -10.115 -8.478 1.00 92.75 90 SER A O 1
ATOM 749 N N . THR A 1 91 ? 5.231 -8.290 -7.196 1.00 95.44 91 THR A N 1
ATOM 750 C CA . THR A 1 91 ? 6.366 -7.486 -7.653 1.00 95.44 91 THR A CA 1
ATOM 751 C C . THR A 1 91 ? 7.054 -6.754 -6.505 1.00 95.44 91 THR A C 1
ATOM 753 O O . THR A 1 91 ? 6.427 -6.395 -5.505 1.00 95.44 91 THR A O 1
ATOM 756 N N . SER A 1 92 ? 8.354 -6.510 -6.645 1.00 96.62 92 SER A N 1
ATOM 757 C CA . SER A 1 92 ? 9.111 -5.669 -5.725 1.00 96.62 92 SER A CA 1
ATOM 758 C C . SER A 1 92 ? 10.216 -4.893 -6.420 1.00 96.62 92 SER A C 1
ATOM 760 O O . SER A 1 92 ? 10.920 -5.450 -7.261 1.00 96.62 92 SER A O 1
ATOM 762 N N . LEU A 1 93 ? 10.416 -3.656 -5.983 1.00 98.00 93 LEU A N 1
ATOM 763 C CA . LEU A 1 93 ? 11.532 -2.804 -6.367 1.00 98.00 93 LEU A CA 1
ATOM 764 C C . LEU A 1 93 ? 12.635 -2.911 -5.307 1.00 98.00 93 LEU A C 1
ATOM 766 O O . LEU A 1 93 ? 12.369 -2.681 -4.131 1.00 98.00 93 LEU A O 1
ATOM 770 N N . ASN A 1 94 ? 13.859 -3.238 -5.714 1.00 97.06 94 ASN A N 1
ATOM 771 C CA . ASN A 1 94 ? 15.034 -3.211 -4.841 1.00 97.06 94 ASN A CA 1
ATOM 772 C C . ASN A 1 94 ? 16.124 -2.294 -5.425 1.00 97.06 94 ASN A C 1
ATOM 774 O O . ASN A 1 94 ? 16.122 -1.994 -6.624 1.00 97.06 94 ASN A O 1
ATOM 778 N N . GLY A 1 95 ? 17.065 -1.883 -4.575 1.00 93.94 95 GLY A N 1
ATOM 779 C CA . GLY A 1 95 ? 18.141 -0.955 -4.918 1.00 93.94 95 GLY A CA 1
ATOM 780 C C . GLY A 1 95 ? 17.863 0.492 -4.470 1.00 93.94 95 GLY A C 1
ATOM 781 O O . GLY A 1 95 ? 16.949 0.724 -3.678 1.00 93.94 95 GLY A O 1
ATOM 782 N N . PRO A 1 96 ? 18.641 1.471 -4.962 1.00 93.88 96 PRO A N 1
ATOM 783 C CA . PRO A 1 96 ? 19.675 1.299 -5.980 1.00 93.88 96 PRO A CA 1
ATOM 784 C C . PRO A 1 96 ? 20.867 0.495 -5.450 1.00 93.88 96 PRO A C 1
ATOM 786 O O . PRO A 1 96 ? 21.343 0.742 -4.348 1.00 93.88 96 PRO A O 1
ATOM 789 N N . TYR A 1 97 ? 21.360 -0.444 -6.252 1.00 94.25 97 TYR A N 1
ATOM 790 C CA . TYR A 1 97 ? 22.650 -1.094 -6.037 1.00 94.25 97 TYR A CA 1
ATOM 791 C C . TYR A 1 97 ? 23.732 -0.317 -6.782 1.00 94.25 97 TYR A C 1
ATOM 793 O O . TYR A 1 97 ? 23.524 0.083 -7.931 1.00 94.25 97 TYR A O 1
ATOM 801 N N . GLU A 1 98 ? 24.876 -0.096 -6.141 1.00 93.25 98 GLU A N 1
ATOM 802 C CA . GLU A 1 98 ? 26.044 0.474 -6.808 1.00 93.25 98 GLU A CA 1
ATOM 803 C C . GLU A 1 98 ? 26.803 -0.629 -7.541 1.00 93.25 98 GLU A C 1
ATOM 805 O O . GLU A 1 98 ? 27.154 -1.653 -6.958 1.00 93.25 98 GLU A O 1
ATOM 810 N N . MET A 1 99 ? 27.037 -0.428 -8.835 1.00 87.75 99 MET A N 1
ATOM 811 C CA . MET A 1 99 ? 27.741 -1.380 -9.688 1.00 87.75 99 MET A CA 1
ATOM 812 C C . MET A 1 99 ? 28.766 -0.657 -10.551 1.00 87.75 99 MET A C 1
ATOM 814 O O . MET A 1 99 ? 28.623 0.530 -10.844 1.00 87.75 99 MET A O 1
ATOM 818 N N . ILE A 1 100 ? 29.790 -1.381 -10.991 1.00 87.94 100 ILE A N 1
ATOM 819 C CA . ILE A 1 100 ? 30.742 -0.894 -11.988 1.00 87.94 100 ILE A CA 1
ATOM 820 C C . ILE A 1 100 ? 30.253 -1.364 -13.357 1.00 87.94 100 ILE A C 1
ATOM 822 O O . ILE A 1 100 ? 29.998 -2.547 -13.566 1.00 87.94 100 ILE A O 1
ATOM 826 N N . SER A 1 101 ? 30.074 -0.426 -14.281 1.00 81.88 101 SER A N 1
ATOM 827 C CA . SER A 1 101 ? 29.669 -0.724 -15.651 1.00 81.88 101 SER A CA 1
ATOM 828 C C . SER A 1 101 ? 30.787 -1.454 -16.393 1.00 81.88 101 SER A C 1
ATOM 830 O O . SER A 1 101 ? 31.867 -0.897 -16.580 1.00 81.88 101 SER A O 1
ATOM 832 N N . ASN A 1 102 ? 30.502 -2.650 -16.908 1.00 79.12 102 ASN A N 1
ATOM 833 C CA . ASN A 1 102 ? 31.442 -3.402 -17.750 1.00 79.12 102 ASN A CA 1
ATOM 834 C C . ASN A 1 102 ? 31.753 -2.694 -19.080 1.00 79.12 102 ASN A C 1
ATOM 836 O O . ASN A 1 102 ? 32.722 -3.037 -19.744 1.00 79.12 102 ASN A O 1
ATOM 840 N N . PHE A 1 103 ? 30.934 -1.713 -19.478 1.00 77.69 103 PHE A N 1
ATOM 841 C CA . PHE A 1 103 ? 31.107 -0.990 -20.736 1.00 77.69 103 PHE A CA 1
ATOM 842 C C . PHE A 1 103 ? 32.135 0.145 -20.639 1.00 77.69 103 PHE A C 1
ATOM 844 O O . PHE A 1 103 ? 32.866 0.402 -21.586 1.00 77.69 103 PHE A O 1
ATOM 851 N N . ASN A 1 104 ? 32.172 0.867 -19.514 1.00 83.69 104 ASN A N 1
ATOM 852 C CA . ASN A 1 104 ? 32.992 2.080 -19.378 1.00 83.69 104 ASN A CA 1
ATOM 853 C C . ASN A 1 104 ? 33.687 2.229 -18.016 1.00 83.69 104 ASN A C 1
ATOM 855 O O . ASN A 1 104 ? 34.231 3.295 -17.734 1.00 83.69 104 ASN A O 1
ATOM 859 N N . GLY A 1 105 ? 33.616 1.218 -17.146 1.00 85.38 105 GLY A N 1
ATOM 860 C CA . GLY A 1 105 ? 34.228 1.223 -15.814 1.00 85.38 105 GLY A CA 1
ATOM 861 C C . GLY A 1 105 ? 33.619 2.225 -14.828 1.00 85.38 105 GLY A C 1
ATOM 862 O O . GLY A 1 105 ? 34.120 2.374 -13.716 1.00 85.38 105 GLY A O 1
ATOM 863 N N . LYS A 1 106 ? 32.546 2.940 -15.195 1.00 88.31 106 LYS A N 1
ATOM 864 C CA . LYS A 1 106 ? 31.942 3.957 -14.325 1.00 88.31 106 LYS A CA 1
ATOM 865 C C . LYS A 1 106 ? 31.013 3.324 -13.299 1.00 88.31 106 LYS A C 1
ATOM 867 O O . LYS A 1 106 ? 30.302 2.364 -13.599 1.00 88.31 106 LYS A O 1
ATOM 872 N N . LYS A 1 107 ? 30.962 3.927 -12.107 1.00 89.31 107 LYS A N 1
ATOM 873 C CA . LYS A 1 107 ? 29.945 3.607 -11.102 1.00 89.31 107 LYS A CA 1
ATOM 874 C C . LYS A 1 107 ? 28.566 3.995 -11.625 1.00 89.31 107 LYS A C 1
ATOM 876 O O . LYS A 1 107 ? 28.342 5.137 -12.030 1.00 89.31 107 LYS A O 1
ATOM 881 N N . ILE A 1 108 ? 27.646 3.044 -11.597 1.00 88.38 108 ILE A N 1
ATOM 882 C CA . ILE A 1 108 ? 26.248 3.215 -11.975 1.00 88.38 108 ILE A CA 1
ATOM 883 C C . ILE A 1 108 ? 25.350 2.756 -10.829 1.00 88.38 108 ILE A C 1
ATOM 885 O O . ILE A 1 108 ? 25.681 1.833 -10.086 1.00 88.38 108 ILE A O 1
ATOM 889 N N . LYS A 1 109 ? 24.194 3.407 -10.697 1.00 92.06 109 LYS A N 1
ATOM 890 C CA . LYS A 1 109 ? 23.106 2.942 -9.833 1.00 92.06 109 LYS A CA 1
ATOM 891 C C . LYS A 1 109 ? 22.208 2.023 -10.646 1.00 92.06 109 LYS A C 1
ATOM 893 O O . LYS A 1 109 ? 21.845 2.378 -11.764 1.00 92.06 109 LYS A O 1
ATOM 898 N N . GLN A 1 110 ? 21.830 0.880 -10.088 1.00 93.31 110 GLN A N 1
ATOM 899 C CA . GLN A 1 110 ? 20.921 -0.065 -10.727 1.00 93.31 110 GLN A CA 1
ATOM 900 C C . GLN A 1 110 ? 19.753 -0.399 -9.798 1.00 93.31 110 GLN A C 1
ATOM 902 O O . GLN A 1 110 ? 19.935 -0.859 -8.671 1.00 93.31 110 GLN A O 1
ATOM 907 N N . TYR A 1 111 ? 18.542 -0.188 -10.293 1.00 96.62 111 TYR A N 1
ATOM 908 C CA . TYR A 1 111 ? 17.299 -0.647 -9.693 1.00 96.62 111 TYR A CA 1
ATOM 909 C C . TYR A 1 111 ? 16.904 -1.990 -10.293 1.00 96.62 111 TYR A C 1
ATOM 911 O O . TYR A 1 111 ? 17.124 -2.241 -11.481 1.00 96.62 111 TYR A O 1
ATOM 919 N N . GLN A 1 112 ? 16.295 -2.836 -9.467 1.00 97.50 112 GLN A N 1
ATOM 920 C CA . GLN A 1 112 ? 15.845 -4.166 -9.863 1.00 97.50 112 GLN A CA 1
ATOM 921 C C . GLN A 1 112 ? 14.359 -4.313 -9.563 1.00 97.50 112 GLN A C 1
ATOM 923 O O . GLN A 1 112 ? 13.953 -4.319 -8.397 1.00 97.50 112 GLN A O 1
ATOM 928 N N . VAL A 1 113 ? 13.549 -4.462 -10.608 1.00 98.12 113 VAL A N 1
ATOM 929 C CA . VAL A 1 113 ? 12.121 -4.773 -10.489 1.00 98.12 113 VAL A CA 1
ATOM 930 C C . VAL A 1 113 ? 11.957 -6.276 -10.654 1.00 98.12 113 VAL A C 1
ATOM 932 O O . VAL A 1 113 ? 12.035 -6.804 -11.759 1.00 98.12 113 VAL A O 1
ATOM 935 N N . SER A 1 114 ? 11.768 -6.982 -9.544 1.00 97.44 114 SER A N 1
ATOM 936 C CA . SER A 1 114 ? 11.480 -8.419 -9.553 1.00 97.44 114 SER A CA 1
ATOM 937 C C . SER A 1 114 ? 9.984 -8.649 -9.674 1.00 97.44 114 SER A C 1
ATOM 939 O O . SER A 1 114 ? 9.236 -8.088 -8.877 1.00 97.44 114 SER A O 1
ATOM 941 N N . LEU A 1 115 ? 9.557 -9.522 -10.582 1.00 96.25 115 LEU A N 1
ATOM 942 C CA . LEU A 1 115 ? 8.158 -9.903 -10.757 1.00 96.25 115 LEU A CA 1
ATOM 943 C C . LEU A 1 115 ? 8.005 -11.416 -10.931 1.00 96.25 115 LEU A C 1
ATOM 945 O O . LEU A 1 115 ? 8.832 -12.092 -11.535 1.00 96.25 115 LEU A O 1
ATOM 949 N N . THR A 1 116 ? 6.938 -11.965 -10.366 1.00 95.06 116 THR A N 1
ATOM 950 C CA . THR A 1 116 ? 6.581 -13.387 -10.511 1.00 95.06 116 THR A CA 1
ATOM 951 C C . THR A 1 116 ? 6.123 -13.700 -11.934 1.00 95.06 116 THR A C 1
ATOM 953 O O . THR A 1 116 ? 5.463 -12.884 -12.560 1.00 95.06 116 THR A O 1
ATOM 956 N N . LYS A 1 117 ? 6.446 -14.886 -12.467 1.00 90.38 117 LYS A N 1
ATOM 957 C CA . LYS A 1 117 ? 6.035 -15.250 -13.841 1.00 90.38 117 LYS A CA 1
ATOM 958 C C . LYS A 1 117 ? 4.525 -15.449 -13.981 1.00 90.38 117 LYS A C 1
ATOM 960 O O . LYS A 1 117 ? 3.939 -15.104 -15.006 1.00 90.38 117 LYS A O 1
ATOM 965 N N . LYS A 1 118 ? 3.912 -16.016 -12.944 1.00 87.69 118 LYS A N 1
ATOM 966 C CA . LYS A 1 118 ? 2.475 -16.276 -12.856 1.00 87.69 118 LYS A CA 1
ATOM 967 C C . LYS A 1 118 ? 1.813 -15.249 -11.950 1.00 87.69 118 LYS A C 1
ATOM 969 O O . LYS A 1 118 ? 2.457 -14.707 -11.053 1.00 87.69 118 LYS A O 1
ATOM 974 N N . GLU A 1 119 ? 0.526 -15.037 -12.173 1.00 86.75 119 GLU A N 1
ATOM 975 C CA . GLU A 1 119 ? -0.326 -14.336 -11.219 1.00 86.75 119 GLU A CA 1
ATOM 976 C C . GLU A 1 119 ? -0.301 -15.053 -9.870 1.00 86.75 119 GLU A C 1
ATOM 978 O O . GLU A 1 119 ? -0.236 -16.285 -9.794 1.00 86.75 119 GLU A O 1
ATOM 983 N N . GLY A 1 120 ? -0.308 -14.260 -8.806 1.00 77.31 120 GLY A N 1
ATOM 984 C CA . GLY A 1 120 ? -0.395 -14.762 -7.445 1.00 77.31 120 GLY A CA 1
ATOM 985 C C . GLY A 1 120 ? -1.733 -14.383 -6.839 1.00 77.31 120 GLY A C 1
ATOM 986 O O . GLY A 1 120 ? -2.248 -13.299 -7.103 1.00 77.31 120 GLY A O 1
ATOM 987 N N . SER A 1 121 ? -2.269 -15.238 -5.974 1.00 75.00 121 SER A N 1
ATOM 988 C CA . SER A 1 121 ? -3.305 -14.799 -5.049 1.00 75.00 121 SER A CA 1
ATOM 989 C C . SER A 1 121 ? -2.674 -13.897 -3.979 1.00 75.00 121 SER A C 1
ATOM 991 O O . SER A 1 121 ? -1.563 -14.190 -3.507 1.00 75.00 121 SER A O 1
ATOM 993 N N . PRO A 1 122 ? -3.351 -12.811 -3.564 1.00 72.81 122 PRO A N 1
ATOM 994 C CA . PRO A 1 122 ? -2.943 -12.063 -2.386 1.00 72.81 122 PRO A CA 1
ATOM 995 C C . PRO A 1 122 ? -2.822 -13.024 -1.203 1.00 72.81 122 PRO A C 1
ATOM 997 O O . PRO A 1 122 ? -3.709 -13.842 -0.957 1.00 72.81 122 PRO A O 1
ATOM 1000 N N . LYS A 1 123 ? -1.704 -12.953 -0.484 1.00 77.81 123 LYS A N 1
ATOM 1001 C CA . LYS A 1 123 ? -1.516 -13.723 0.745 1.00 77.81 123 LYS A CA 1
ATOM 1002 C C . LYS A 1 123 ? -1.782 -12.809 1.924 1.00 77.81 123 LYS A C 1
ATOM 1004 O O . LYS A 1 123 ? -1.183 -11.738 2.009 1.00 77.81 123 LYS A O 1
ATOM 1009 N N . ALA A 1 124 ? -2.655 -13.249 2.826 1.00 78.62 124 ALA A N 1
ATOM 1010 C CA . ALA A 1 124 ? -2.855 -12.565 4.092 1.00 78.62 124 ALA A CA 1
ATOM 1011 C C . ALA A 1 124 ? -1.519 -12.482 4.846 1.00 78.62 124 ALA A C 1
ATOM 1013 O O . ALA A 1 124 ? -0.741 -13.443 4.879 1.00 78.62 124 ALA A O 1
ATOM 1014 N N . LEU A 1 125 ? -1.244 -11.317 5.430 1.00 72.44 125 LEU A N 1
ATOM 1015 C CA . LEU A 1 125 ? -0.078 -11.137 6.282 1.00 72.44 125 LEU A CA 1
ATOM 1016 C C . LEU A 1 125 ? -0.264 -11.962 7.555 1.00 72.44 125 LEU A C 1
ATOM 1018 O O . LEU A 1 125 ? -1.272 -11.846 8.245 1.00 72.44 125 LEU A O 1
ATOM 1022 N N . VAL A 1 126 ? 0.728 -12.791 7.870 1.00 74.50 126 VAL A N 1
ATOM 1023 C CA . VAL A 1 126 ? 0.733 -13.578 9.104 1.00 74.50 126 VAL A CA 1
ATOM 1024 C C . VAL A 1 126 ? 1.350 -12.728 10.212 1.00 74.50 126 VAL A C 1
ATOM 1026 O O . VAL A 1 126 ? 2.533 -12.391 10.137 1.00 74.50 126 VAL A O 1
ATOM 1029 N N . LEU A 1 127 ? 0.557 -12.402 11.240 1.00 69.19 127 LEU A N 1
ATOM 1030 C CA . LEU A 1 127 ? 0.947 -11.506 12.339 1.00 69.19 127 LEU A CA 1
ATOM 1031 C C . LEU A 1 127 ? 2.239 -11.940 13.049 1.00 69.19 127 LEU A C 1
ATOM 1033 O O . LEU A 1 127 ? 3.053 -11.091 13.399 1.00 69.19 127 LEU A O 1
ATOM 1037 N N . SER A 1 128 ? 2.478 -13.248 13.188 1.00 73.19 128 SER A N 1
ATOM 1038 C CA . SER A 1 128 ? 3.678 -13.791 13.848 1.00 73.19 128 SER A CA 1
ATOM 1039 C C . SER A 1 128 ? 4.997 -13.447 13.146 1.00 73.19 128 SER A C 1
ATOM 1041 O O . SER A 1 128 ? 6.062 -13.600 13.735 1.00 73.19 128 SER A O 1
ATOM 1043 N N . LYS A 1 129 ? 4.947 -12.977 11.894 1.00 72.75 129 LYS A N 1
ATOM 1044 C CA . LYS A 1 129 ? 6.125 -12.586 11.104 1.00 72.75 129 LYS A CA 1
ATOM 1045 C C . LYS A 1 129 ? 6.319 -11.072 11.025 1.00 72.75 129 LYS A C 1
ATOM 1047 O O . LYS A 1 129 ? 7.194 -10.611 10.292 1.00 72.75 129 LYS A O 1
ATOM 1052 N N . LEU A 1 130 ? 5.498 -10.294 11.727 1.00 72.94 130 LEU A N 1
ATOM 1053 C CA . LEU A 1 130 ? 5.580 -8.840 11.704 1.00 72.94 130 LEU A CA 1
ATOM 1054 C C . LEU A 1 130 ? 6.587 -8.342 12.737 1.00 72.94 130 LEU A C 1
ATOM 1056 O O . LEU A 1 130 ? 6.534 -8.695 13.912 1.00 72.94 130 LEU A O 1
ATOM 1060 N N . LYS A 1 131 ? 7.481 -7.455 12.299 1.00 72.62 131 LYS A N 1
ATOM 1061 C CA . LYS A 1 131 ? 8.321 -6.665 13.196 1.00 72.62 131 LYS A CA 1
ATOM 1062 C C . LYS A 1 131 ? 7.594 -5.359 13.497 1.00 72.62 131 LYS A C 1
ATOM 1064 O O . LYS A 1 131 ? 7.309 -4.598 12.574 1.00 72.62 131 LYS A O 1
ATOM 1069 N N . LYS A 1 132 ? 7.315 -5.091 14.774 1.00 67.50 132 LYS A N 1
ATOM 1070 C CA . LYS A 1 132 ? 6.846 -3.770 15.205 1.00 67.50 132 LYS A CA 1
ATOM 1071 C C . LYS A 1 132 ? 7.984 -2.769 15.011 1.00 67.50 132 LYS A C 1
ATOM 1073 O O . LYS A 1 132 ? 9.103 -3.002 15.466 1.00 67.50 132 LYS A O 1
ATOM 1078 N N . ILE A 1 133 ? 7.702 -1.685 14.303 1.00 70.00 133 ILE A N 1
ATOM 1079 C CA . ILE A 1 133 ? 8.615 -0.558 14.125 1.00 70.00 133 ILE A CA 1
ATOM 1080 C C . ILE A 1 133 ? 7.864 0.661 14.640 1.00 70.00 133 ILE A C 1
ATOM 1082 O O . ILE A 1 133 ? 6.779 0.953 14.140 1.00 70.00 133 ILE A O 1
ATOM 1086 N N . LEU A 1 134 ? 8.421 1.344 15.639 1.00 63.84 134 LEU A N 1
ATOM 1087 C CA . LEU A 1 134 ? 7.936 2.668 16.012 1.00 63.84 134 LEU A CA 1
ATOM 1088 C C . LEU A 1 134 ? 8.417 3.643 14.938 1.00 63.84 134 LEU A C 1
ATOM 1090 O O . LEU A 1 134 ? 9.622 3.757 14.697 1.00 63.84 134 LEU A O 1
ATOM 1094 N N . SER A 1 135 ? 7.480 4.289 14.255 1.00 63.12 135 SER A N 1
ATOM 1095 C CA . SER A 1 135 ? 7.803 5.352 13.312 1.00 63.12 135 SER A CA 1
ATOM 1096 C C . SER A 1 135 ? 7.581 6.684 14.004 1.00 63.12 135 SER A C 1
ATOM 1098 O O . SER A 1 135 ? 6.459 6.945 14.414 1.00 63.12 135 SER A O 1
ATOM 1100 N N . LYS A 1 136 ? 8.605 7.546 14.031 1.00 67.12 136 LYS A N 1
ATOM 1101 C CA . LYS A 1 136 ? 8.523 8.931 14.540 1.00 67.12 136 LYS A CA 1
ATOM 1102 C C . LYS A 1 136 ? 7.712 9.869 13.631 1.00 67.12 136 LYS A C 1
ATOM 1104 O O . LYS A 1 136 ? 7.955 11.071 13.586 1.00 67.12 136 LYS A O 1
ATOM 1109 N N . THR A 1 137 ? 6.866 9.314 12.773 1.00 66.56 137 THR A N 1
ATOM 1110 C CA . THR A 1 137 ? 6.134 10.051 11.744 1.00 66.56 137 THR A CA 1
ATOM 1111 C C . THR A 1 137 ? 4.663 10.051 12.086 1.00 66.56 137 THR A C 1
ATOM 1113 O O . THR A 1 137 ? 4.146 9.045 12.571 1.00 66.56 137 THR A O 1
ATOM 1116 N N . ASN A 1 138 ? 3.973 11.125 11.721 1.00 66.88 138 ASN A N 1
ATOM 1117 C CA . ASN A 1 138 ? 2.532 11.222 11.898 1.00 66.88 138 ASN A CA 1
ATOM 1118 C C . ASN A 1 138 ? 1.818 10.040 11.234 1.00 66.88 138 ASN A C 1
ATOM 1120 O O . ASN A 1 138 ? 2.127 9.658 10.099 1.00 66.88 138 ASN A O 1
ATOM 1124 N N . ILE A 1 139 ? 0.860 9.461 11.954 1.00 64.62 139 ILE A N 1
ATOM 1125 C CA . ILE A 1 139 ? -0.018 8.422 11.424 1.00 64.62 139 ILE A CA 1
ATOM 1126 C C . ILE A 1 139 ? -1.242 9.100 10.847 1.00 64.62 139 ILE A C 1
ATOM 1128 O O . ILE A 1 139 ? -1.856 9.935 11.495 1.00 64.62 139 ILE A O 1
ATOM 1132 N N . VAL A 1 140 ? -1.636 8.696 9.643 1.00 67.50 140 VAL A N 1
ATOM 1133 C CA . VAL A 1 140 ? -2.845 9.208 8.999 1.00 67.50 140 VAL A CA 1
ATOM 1134 C C . VAL A 1 140 ? -3.783 8.044 8.706 1.00 67.50 140 VAL A C 1
ATOM 1136 O O . VAL A 1 140 ? -3.392 7.083 8.043 1.00 67.50 140 VAL A O 1
ATOM 1139 N N . CYS A 1 141 ? -5.037 8.145 9.149 1.00 70.06 141 CYS A N 1
ATOM 1140 C CA . CYS A 1 141 ? -6.113 7.249 8.725 1.00 70.06 141 CYS A CA 1
ATOM 1141 C C . CYS A 1 141 ? -6.893 7.909 7.577 1.00 70.06 141 CYS A C 1
ATOM 1143 O O . CYS A 1 141 ? -7.960 8.485 7.787 1.00 70.06 141 CYS A O 1
ATOM 1145 N N . PHE A 1 142 ? -6.382 7.845 6.348 1.00 68.62 142 PHE A N 1
ATOM 1146 C CA . PHE A 1 142 ? -7.054 8.457 5.196 1.00 68.62 142 PHE A CA 1
ATOM 1147 C C . PHE A 1 142 ? -8.024 7.489 4.510 1.00 68.62 142 PHE A C 1
ATOM 1149 O O . PHE A 1 142 ? -7.826 6.276 4.492 1.00 68.62 142 PHE A O 1
ATOM 1156 N N . THR A 1 143 ? -9.102 8.039 3.951 1.00 71.00 143 THR A N 1
ATOM 1157 C CA . THR A 1 143 ? -10.135 7.276 3.235 1.00 71.00 143 THR A CA 1
ATOM 1158 C C . THR A 1 143 ? -10.120 7.668 1.765 1.00 71.00 143 THR A C 1
ATOM 1160 O O . THR A 1 143 ? -10.032 8.849 1.439 1.00 71.00 143 THR A O 1
ATOM 1163 N N . VAL A 1 144 ? -10.211 6.674 0.888 1.00 77.56 144 VAL A N 1
ATOM 1164 C CA . VAL A 1 144 ? -10.410 6.841 -0.558 1.00 77.56 144 VAL A CA 1
ATOM 1165 C C . VAL A 1 144 ? -11.823 6.370 -0.921 1.00 77.56 144 VAL A C 1
ATOM 1167 O O . VAL A 1 144 ? -12.362 5.542 -0.186 1.00 77.56 144 VAL A O 1
ATOM 1170 N N . PRO A 1 145 ? -12.441 6.842 -2.022 1.00 81.50 145 PRO A N 1
ATOM 1171 C CA . PRO A 1 145 ? -13.839 6.525 -2.339 1.00 81.50 145 PRO A CA 1
ATOM 1172 C C . PRO A 1 145 ? -14.165 5.027 -2.406 1.00 81.50 145 PRO A C 1
ATOM 1174 O O . PRO A 1 145 ? -15.276 4.629 -2.085 1.00 81.50 145 PRO A O 1
ATOM 1177 N N . ASN A 1 146 ? -13.198 4.201 -2.813 1.00 82.56 146 ASN A N 1
ATOM 1178 C CA . ASN A 1 146 ? -13.346 2.748 -2.913 1.00 82.56 146 ASN A CA 1
ATOM 1179 C C . ASN A 1 146 ? -12.819 1.985 -1.685 1.00 82.56 146 ASN A C 1
ATOM 1181 O O . ASN A 1 146 ? -12.757 0.763 -1.732 1.00 82.56 146 ASN A O 1
ATOM 1185 N N . GLU A 1 147 ? -12.381 2.686 -0.634 1.00 81.50 147 GLU A N 1
ATOM 1186 C CA . GLU A 1 147 ? -11.834 2.168 0.637 1.00 81.50 147 GLU A CA 1
ATOM 1187 C C . GLU A 1 147 ? -10.613 1.224 0.549 1.00 81.50 147 GLU A C 1
ATOM 1189 O O . GLU A 1 147 ? -10.046 0.845 1.578 1.00 81.50 147 GLU A O 1
ATOM 1194 N N . ILE A 1 148 ? -10.159 0.889 -0.661 1.00 85.12 148 ILE A N 1
ATOM 1195 C CA . ILE A 1 148 ? -8.999 0.035 -0.921 1.00 85.12 148 ILE A CA 1
ATOM 1196 C C . ILE A 1 148 ? -7.743 0.899 -0.978 1.00 85.12 148 ILE A C 1
ATOM 1198 O O . ILE A 1 148 ? -7.542 1.701 -1.891 1.00 85.12 148 ILE A O 1
ATOM 1202 N N . LEU A 1 149 ? -6.852 0.677 -0.022 1.00 87.19 149 LEU A N 1
ATOM 1203 C CA . LEU A 1 149 ? -5.552 1.320 0.054 1.00 87.19 149 LEU A CA 1
ATOM 1204 C C . LEU A 1 149 ? -4.505 0.439 -0.624 1.00 87.19 149 LEU A C 1
ATOM 1206 O O . LEU A 1 149 ? -4.278 -0.703 -0.227 1.00 87.19 149 LEU A O 1
ATOM 1210 N N . ILE A 1 150 ? -3.830 0.988 -1.631 1.00 88.56 150 ILE A N 1
ATOM 1211 C CA . ILE A 1 150 ? -2.634 0.381 -2.219 1.00 88.56 150 ILE A CA 1
ATOM 1212 C C . ILE A 1 150 ? -1.442 1.191 -1.727 1.00 88.56 150 ILE A C 1
ATOM 1214 O O . ILE A 1 150 ? -1.243 2.337 -2.130 1.00 88.56 150 ILE A O 1
ATOM 1218 N N . THR A 1 151 ? -0.660 0.603 -0.830 1.00 88.81 151 THR A N 1
ATOM 1219 C CA . THR A 1 151 ? 0.491 1.257 -0.205 1.00 88.81 151 THR A CA 1
ATOM 1220 C C . THR A 1 151 ? 1.790 0.619 -0.675 1.00 88.81 151 THR A C 1
ATOM 1222 O O . THR A 1 151 ? 1.828 -0.534 -1.115 1.00 88.81 151 THR A O 1
ATOM 1225 N N . ARG A 1 152 ? 2.885 1.382 -0.607 1.00 92.00 152 ARG A N 1
ATOM 1226 C CA . ARG A 1 152 ? 4.220 0.887 -0.940 1.00 92.00 152 ARG A CA 1
ATOM 1227 C C . ARG A 1 152 ? 5.236 1.333 0.102 1.00 92.00 152 ARG A C 1
ATOM 1229 O O . ARG A 1 152 ? 5.443 2.527 0.277 1.00 92.00 152 ARG A O 1
ATOM 1236 N N . LEU A 1 153 ? 5.916 0.373 0.725 1.00 88.38 153 LEU A N 1
ATOM 1237 C CA . LEU A 1 153 ? 6.993 0.606 1.689 1.00 88.38 153 LEU A CA 1
ATOM 1238 C C . LEU A 1 153 ? 8.250 -0.134 1.233 1.00 88.38 153 LEU A C 1
ATOM 1240 O O . LEU A 1 153 ? 8.199 -1.334 0.969 1.00 88.38 153 LEU A O 1
ATOM 1244 N N . ASN A 1 154 ? 9.376 0.577 1.114 1.00 89.75 154 ASN A N 1
ATOM 1245 C CA . ASN A 1 154 ? 10.669 0.015 0.692 1.00 89.75 154 ASN A CA 1
ATOM 1246 C C . ASN A 1 154 ? 10.562 -0.867 -0.567 1.00 89.75 154 ASN A C 1
ATOM 1248 O O . ASN A 1 154 ? 11.087 -1.978 -0.632 1.00 89.75 154 ASN A O 1
ATOM 1252 N N . GLY A 1 155 ? 9.795 -0.390 -1.553 1.00 94.12 155 GLY A N 1
ATOM 1253 C CA . GLY A 1 155 ? 9.587 -1.087 -2.820 1.00 94.12 155 GLY A CA 1
ATOM 1254 C C . GLY A 1 155 ? 8.699 -2.334 -2.749 1.00 94.12 155 GLY A C 1
ATOM 1255 O O . GLY A 1 155 ? 8.562 -3.016 -3.765 1.00 94.12 155 GLY A O 1
ATOM 1256 N N . LYS A 1 156 ? 8.071 -2.641 -1.608 1.00 92.25 156 LYS A N 1
ATOM 1257 C CA . LYS A 1 156 ? 7.069 -3.711 -1.457 1.00 92.25 156 LYS A CA 1
ATOM 1258 C C . LYS A 1 156 ? 5.665 -3.116 -1.451 1.00 92.25 156 LYS A C 1
ATOM 1260 O O . LYS A 1 156 ? 5.445 -2.102 -0.797 1.00 92.25 156 LYS A O 1
ATOM 1265 N N . ILE A 1 157 ? 4.744 -3.736 -2.184 1.00 92.00 157 ILE A N 1
ATOM 1266 C CA . ILE A 1 157 ? 3.355 -3.278 -2.312 1.00 92.00 157 ILE A CA 1
ATOM 1267 C C . ILE A 1 157 ? 2.465 -4.074 -1.357 1.00 92.00 157 ILE A C 1
ATOM 1269 O O . ILE A 1 157 ? 2.622 -5.291 -1.244 1.00 92.00 157 ILE A O 1
ATOM 1273 N N . ALA A 1 158 ? 1.526 -3.390 -0.709 1.00 89.00 158 ALA A N 1
ATOM 1274 C CA . ALA A 1 158 ? 0.465 -3.991 0.085 1.00 89.00 158 ALA A CA 1
ATOM 1275 C C . ALA A 1 158 ? -0.901 -3.458 -0.364 1.00 89.00 158 ALA A C 1
ATOM 1277 O O . ALA A 1 158 ? -1.030 -2.300 -0.758 1.00 89.00 158 ALA A O 1
ATOM 1278 N N . ILE A 1 159 ? -1.912 -4.324 -0.292 1.00 88.25 159 ILE A N 1
ATOM 1279 C CA . ILE A 1 159 ? -3.321 -3.964 -0.459 1.00 88.25 159 ILE A CA 1
ATOM 1280 C C . ILE A 1 159 ? -3.957 -4.079 0.922 1.00 88.25 159 ILE A C 1
ATOM 1282 O O . ILE A 1 159 ? -3.816 -5.112 1.580 1.00 88.25 159 ILE A O 1
ATOM 1286 N N . GLN A 1 160 ? -4.589 -3.009 1.382 1.00 84.00 160 GLN A N 1
ATOM 1287 C CA . GLN A 1 160 ? -5.115 -2.873 2.736 1.00 84.00 160 GLN A CA 1
ATOM 1288 C C . GLN A 1 160 ? -6.488 -2.197 2.691 1.00 84.00 160 GLN A C 1
ATOM 1290 O O . GLN A 1 160 ? -6.787 -1.452 1.762 1.00 84.00 160 GLN A O 1
ATOM 1295 N N . GLY A 1 161 ? -7.322 -2.447 3.697 1.00 75.62 161 GLY A N 1
ATOM 1296 C CA . GLY A 1 161 ? -8.478 -1.595 3.980 1.00 75.62 161 GLY A CA 1
ATOM 1297 C C . GLY A 1 161 ? -8.084 -0.473 4.938 1.00 75.62 161 GLY A C 1
ATOM 1298 O O . GLY A 1 161 ? -7.081 -0.588 5.649 1.00 75.62 161 GLY A O 1
ATOM 1299 N N . ASN A 1 162 ? -8.877 0.596 4.999 1.00 70.69 162 ASN A N 1
ATOM 1300 C CA . ASN A 1 162 ? -8.713 1.597 6.050 1.00 70.69 162 ASN A CA 1
ATOM 1301 C C . ASN A 1 162 ? -9.214 1.046 7.395 1.00 70.69 162 ASN A C 1
ATOM 1303 O O . ASN A 1 162 ? -10.370 1.223 7.778 1.00 70.69 162 ASN A O 1
ATOM 1307 N N . THR A 1 163 ? -8.332 0.395 8.145 1.00 62.38 163 THR A N 1
ATOM 1308 C CA . THR A 1 163 ? -8.544 0.193 9.576 1.00 62.38 163 THR A CA 1
ATOM 1309 C C . THR A 1 163 ? -8.251 1.522 10.257 1.00 62.38 163 THR A C 1
ATOM 1311 O O . THR A 1 163 ? -7.082 1.857 10.444 1.00 62.38 163 THR A O 1
ATOM 1314 N N . LYS A 1 164 ? -9.296 2.283 10.613 1.00 73.56 164 LYS A N 1
ATOM 1315 C CA . LYS A 1 164 ? -9.237 3.545 11.384 1.00 73.56 164 LYS A CA 1
ATOM 1316 C C . LYS A 1 164 ? -8.750 3.293 12.823 1.00 73.56 164 LYS A C 1
ATOM 1318 O O . LYS A 1 164 ? -9.402 3.678 13.786 1.00 73.56 164 LYS A O 1
ATOM 1323 N N . PHE A 1 165 ? -7.644 2.569 12.964 1.00 77.69 165 PHE A N 1
ATOM 1324 C CA . PHE A 1 165 ? -7.270 1.802 14.143 1.00 77.69 165 PHE A CA 1
ATOM 1325 C C . PHE A 1 165 ? -6.988 2.710 15.335 1.00 77.69 165 PHE A C 1
ATOM 1327 O O . PHE A 1 165 ? -7.597 2.519 16.378 1.00 77.69 165 PHE A O 1
ATOM 1334 N N . GLY A 1 166 ? -6.158 3.745 15.158 1.00 84.12 166 GLY A N 1
ATOM 1335 C CA . GLY A 1 166 ? -5.845 4.696 16.231 1.00 84.12 166 GLY A CA 1
ATOM 1336 C C . GLY A 1 166 ? -7.086 5.433 16.741 1.00 84.12 166 GLY A C 1
ATOM 1337 O O . GLY A 1 166 ? -7.352 5.445 17.936 1.00 84.12 166 GLY A O 1
ATOM 1338 N N . MET A 1 167 ? -7.909 5.970 15.832 1.00 89.38 167 MET A N 1
ATOM 1339 C CA . MET A 1 167 ? -9.167 6.626 16.209 1.00 89.38 167 MET A CA 1
ATOM 1340 C C . MET A 1 167 ? -10.125 5.648 16.903 1.00 89.38 167 MET A C 1
ATOM 1342 O O . MET A 1 167 ? -10.762 6.016 17.881 1.00 89.38 167 MET A O 1
ATOM 1346 N N . HIS A 1 168 ? -10.260 4.417 16.400 1.00 89.94 168 HIS A N 1
ATOM 1347 C CA . HIS A 1 168 ? -11.156 3.422 16.990 1.00 89.94 168 HIS A CA 1
ATOM 1348 C C . HIS A 1 168 ? -10.698 2.949 18.363 1.00 89.94 168 HIS A C 1
ATOM 1350 O O . HIS A 1 168 ? -11.555 2.791 19.221 1.00 89.94 168 HIS A O 1
ATOM 1356 N N . LEU A 1 169 ? -9.395 2.776 18.581 1.00 92.38 169 LEU A N 1
ATOM 1357 C CA . LEU A 1 169 ? -8.847 2.450 19.894 1.00 92.38 169 LEU A CA 1
ATOM 1358 C C . LEU A 1 169 ? -9.266 3.499 20.928 1.00 92.38 169 LEU A C 1
ATOM 1360 O O . LEU A 1 169 ? -9.920 3.165 21.911 1.00 92.38 169 LEU A O 1
ATOM 1364 N N . ILE A 1 170 ? -8.966 4.773 20.659 1.00 94.88 170 ILE A N 1
ATOM 1365 C CA . ILE A 1 170 ? -9.304 5.866 21.579 1.00 94.88 170 ILE A CA 1
ATOM 1366 C C . ILE A 1 170 ? -10.820 6.012 21.734 1.00 94.88 170 ILE A C 1
ATOM 1368 O O . ILE A 1 170 ? -11.307 6.201 22.843 1.00 94.88 170 ILE A O 1
ATOM 1372 N N . ARG A 1 171 ? -11.585 5.863 20.645 1.00 95.12 171 ARG A N 1
ATOM 1373 C CA . ARG A 1 171 ? -13.050 5.905 20.700 1.00 95.12 171 ARG A CA 1
ATOM 1374 C C . ARG A 1 171 ? -13.617 4.828 21.628 1.00 95.12 171 ARG A C 1
ATOM 1376 O O . ARG A 1 171 ? -14.474 5.151 22.435 1.00 95.12 171 ARG A O 1
ATOM 1383 N N . LEU A 1 172 ? -13.153 3.582 21.512 1.00 95.31 172 LEU A N 1
ATOM 1384 C CA . LEU A 1 172 ? -13.641 2.474 22.340 1.00 95.31 172 LEU A CA 1
ATOM 1385 C C . LEU A 1 172 ? -13.324 2.697 23.822 1.00 95.31 172 LEU A C 1
ATOM 1387 O O . LEU A 1 172 ? -14.197 2.489 24.653 1.00 95.31 172 LEU A O 1
ATOM 1391 N N . LEU A 1 173 ? -12.120 3.184 24.141 1.00 96.56 173 LEU A N 1
ATOM 1392 C CA . LEU A 1 173 ? -11.741 3.510 25.520 1.00 96.56 173 LEU A CA 1
ATOM 1393 C C . LEU A 1 173 ? -12.616 4.630 26.107 1.00 96.56 173 LEU A C 1
ATOM 1395 O O . LEU A 1 173 ? -13.033 4.552 27.258 1.00 96.56 173 LEU A O 1
ATOM 1399 N N . LEU A 1 174 ? -12.933 5.658 25.315 1.00 96.19 174 LEU A N 1
ATOM 1400 C CA . LEU A 1 174 ? -13.832 6.739 25.729 1.00 96.19 174 LEU A CA 1
ATOM 1401 C C . LEU A 1 174 ? -15.279 6.257 25.917 1.00 96.19 174 LEU A C 1
ATOM 1403 O O . LEU A 1 174 ? -15.920 6.622 26.901 1.00 96.19 174 LEU A O 1
ATOM 1407 N N . GLU A 1 175 ? -15.785 5.426 25.000 1.00 96.19 175 GLU A N 1
ATOM 1408 C CA . GLU A 1 175 ? -17.110 4.796 25.105 1.00 96.19 175 GLU A CA 1
ATOM 1409 C C . GLU A 1 175 ? -17.205 3.925 26.367 1.00 96.19 175 GLU A C 1
ATOM 1411 O O . GLU A 1 175 ? -18.173 4.035 27.120 1.00 96.19 175 GLU A O 1
ATOM 1416 N N . GLU A 1 176 ? -16.185 3.106 26.633 1.00 95.38 176 GLU A N 1
ATOM 1417 C CA . GLU A 1 176 ? -16.088 2.276 27.836 1.00 95.38 176 GLU A CA 1
ATOM 1418 C C . GLU A 1 176 ? -16.046 3.129 29.106 1.00 95.38 176 GLU A C 1
ATOM 1420 O O . GLU A 1 176 ? -16.808 2.888 30.042 1.00 95.38 176 GLU A O 1
ATOM 1425 N N . LEU A 1 177 ? -15.219 4.174 29.131 1.00 95.19 177 LEU A N 1
ATOM 1426 C CA . LEU A 1 177 ? -15.114 5.077 30.270 1.00 95.19 177 LEU A CA 1
ATOM 1427 C C . LEU A 1 177 ? -16.444 5.785 30.571 1.00 95.19 177 LEU A C 1
ATOM 1429 O O . LEU A 1 177 ? -16.815 5.920 31.740 1.00 95.19 177 LEU A O 1
ATOM 1433 N N . HIS A 1 178 ? -17.164 6.223 29.535 1.00 94.62 178 HIS A N 1
ATOM 1434 C CA . HIS A 1 178 ? -18.489 6.827 29.676 1.00 94.62 178 HIS A CA 1
ATOM 1435 C C . HIS A 1 178 ? -19.488 5.817 30.249 1.00 94.62 178 HIS A C 1
ATOM 1437 O O . HIS A 1 178 ? -20.151 6.099 31.249 1.00 94.62 178 HIS A O 1
ATOM 1443 N N . LEU A 1 179 ? -19.528 4.612 29.677 1.00 94.81 179 LEU A N 1
ATOM 1444 C CA . LEU A 1 179 ? -20.394 3.530 30.134 1.00 94.81 179 LEU A CA 1
ATOM 1445 C C . LEU A 1 179 ? -20.129 3.180 31.604 1.00 94.81 179 LEU A C 1
ATOM 1447 O O . LEU A 1 179 ? -21.068 3.088 32.392 1.00 94.81 179 LEU A O 1
ATOM 1451 N N . LEU A 1 180 ? -18.864 3.049 32.005 1.00 94.75 180 LEU A N 1
ATOM 1452 C CA . LEU A 1 180 ? -18.484 2.727 33.382 1.00 94.75 180 LEU A CA 1
ATOM 1453 C C . LEU A 1 180 ? -18.867 3.831 34.378 1.00 94.75 180 LEU A C 1
ATOM 1455 O O . LEU A 1 180 ? -19.259 3.514 35.506 1.00 94.75 180 LEU A O 1
ATOM 1459 N N . LYS A 1 181 ? -18.754 5.107 33.986 1.00 93.06 181 LYS A N 1
ATOM 1460 C CA . LYS A 1 181 ? -19.044 6.262 34.853 1.00 93.06 181 LYS A CA 1
ATOM 1461 C C . LYS A 1 181 ? -20.538 6.557 34.978 1.00 93.06 181 LYS A C 1
ATOM 1463 O O . LYS A 1 181 ? -20.997 6.859 36.080 1.00 93.06 181 LYS A O 1
ATOM 1468 N N . TYR A 1 182 ? -21.277 6.488 33.874 1.00 93.19 182 TYR A N 1
ATOM 1469 C CA . TYR A 1 182 ? -22.651 6.996 33.789 1.00 93.19 182 TYR A CA 1
ATOM 1470 C C . TYR A 1 182 ? -23.700 5.897 33.603 1.00 93.19 182 TYR A C 1
ATOM 1472 O O . TYR A 1 182 ? -24.869 6.108 33.917 1.00 93.19 182 TYR A O 1
ATOM 1480 N N . GLY A 1 183 ? -23.287 4.699 33.184 1.00 91.88 183 GLY A N 1
ATOM 1481 C CA . GLY A 1 183 ? -24.180 3.563 32.968 1.00 91.88 183 GLY A CA 1
ATOM 1482 C C . GLY A 1 183 ? -24.885 3.566 31.610 1.00 91.88 183 GLY A C 1
ATOM 1483 O O . GLY A 1 183 ? -25.761 2.732 31.389 1.00 91.88 183 GLY A O 1
ATOM 1484 N N . ASP A 1 184 ? -24.512 4.466 30.701 1.00 90.75 184 ASP A N 1
ATOM 1485 C CA . ASP A 1 184 ? -25.067 4.578 29.357 1.00 90.75 184 ASP A CA 1
ATOM 1486 C C . ASP A 1 184 ? -23.995 4.890 28.297 1.00 90.75 184 ASP A C 1
ATOM 1488 O O . ASP A 1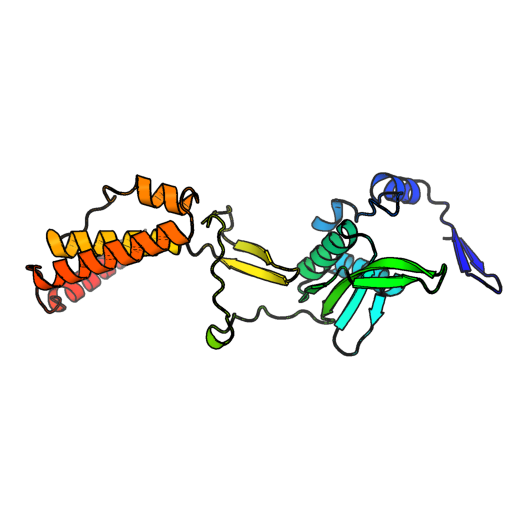 184 ? -22.854 5.258 28.592 1.00 90.75 184 ASP A O 1
ATOM 1492 N N . LEU A 1 185 ? -24.371 4.706 27.029 1.00 90.56 185 LEU A N 1
ATOM 1493 C CA . LEU A 1 185 ? -23.556 5.073 25.875 1.00 90.56 185 LEU A CA 1
ATOM 1494 C C . LEU A 1 185 ? -24.149 6.312 25.210 1.00 90.56 185 LEU A C 1
ATOM 1496 O O . LEU A 1 185 ? -25.305 6.302 24.779 1.00 90.56 185 LEU A O 1
ATOM 1500 N N . LYS A 1 186 ? -23.333 7.356 25.075 1.00 88.50 186 LYS A N 1
ATOM 1501 C CA . LYS A 1 186 ? -23.699 8.603 24.405 1.00 88.50 186 LYS A CA 1
ATOM 1502 C C . LYS A 1 186 ? -23.088 8.664 23.007 1.00 88.50 186 LYS A C 1
ATOM 1504 O O . LYS A 1 186 ? -21.884 8.486 22.835 1.00 88.50 186 LYS A O 1
ATOM 1509 N N . PHE A 1 187 ? -23.920 8.978 22.014 1.00 91.00 187 PHE A N 1
ATOM 1510 C CA . PHE A 1 187 ? -23.488 9.212 20.636 1.00 91.00 187 PHE A CA 1
ATOM 1511 C C . PHE A 1 187 ? -24.098 10.514 20.084 1.00 91.00 187 PHE A C 1
ATOM 1513 O O . PHE A 1 187 ? -25.314 10.687 20.184 1.00 91.00 187 PHE A O 1
ATOM 1520 N N . PRO A 1 188 ? -23.302 11.401 19.451 1.00 88.94 188 PRO A N 1
ATOM 1521 C CA . PRO A 1 188 ? -21.839 11.357 19.360 1.00 88.94 188 PRO A CA 1
ATOM 1522 C C . PRO A 1 188 ? -21.161 11.592 20.724 1.00 88.94 188 PRO A C 1
ATOM 1524 O O . PRO A 1 188 ? -21.753 12.191 21.617 1.00 88.94 188 PRO A O 1
ATOM 1527 N N . LEU A 1 189 ? -19.916 11.126 20.861 1.00 91.00 189 LEU A N 1
ATOM 1528 C CA . LEU A 1 189 ? -19.060 11.447 22.009 1.00 91.00 189 LEU A CA 1
ATOM 1529 C C . LEU A 1 189 ? -18.714 12.941 22.039 1.00 91.00 189 LEU A C 1
ATOM 1531 O O . LEU A 1 189 ? -18.592 13.571 20.983 1.00 91.00 189 LEU A O 1
ATOM 1535 N N . ASP A 1 190 ? -18.466 13.474 23.233 1.00 92.38 190 ASP A N 1
ATOM 1536 C CA . ASP A 1 190 ? -18.049 14.869 23.417 1.00 92.38 190 ASP A CA 1
ATOM 1537 C C . ASP A 1 190 ? -16.642 15.120 22.836 1.00 92.38 190 ASP A C 1
ATOM 1539 O O . ASP A 1 190 ? -16.354 16.180 22.279 1.00 92.38 190 ASP A O 1
ATOM 1543 N N . GLU A 1 191 ? -15.786 14.098 22.840 1.00 94.56 191 GLU A N 1
ATOM 1544 C CA . GLU A 1 191 ? -14.422 14.113 22.306 1.00 94.56 191 GLU A CA 1
ATOM 1545 C C . GLU A 1 191 ? -14.360 13.892 20.782 1.00 94.56 191 GLU A C 1
ATOM 1547 O O . GLU A 1 191 ? -13.308 13.548 20.235 1.00 94.56 191 GLU A O 1
ATOM 1552 N N . ILE A 1 192 ? -15.460 14.093 20.050 1.00 93.88 192 ILE A N 1
ATOM 1553 C CA . ILE A 1 192 ? -15.503 13.884 18.594 1.00 93.88 192 ILE A CA 1
ATOM 1554 C C . ILE A 1 192 ? -14.392 14.638 17.847 1.00 93.88 192 ILE A C 1
ATOM 1556 O O . ILE A 1 192 ? -13.805 14.088 16.915 1.00 93.88 192 ILE A O 1
ATOM 1560 N N . ASN A 1 193 ? -14.050 15.857 18.272 1.00 95.12 193 ASN A N 1
ATOM 1561 C CA . ASN A 1 193 ? -12.986 16.643 17.643 1.00 95.12 193 ASN A CA 1
ATOM 1562 C C . ASN A 1 193 ? -11.613 15.975 17.796 1.00 95.12 193 ASN A C 1
ATOM 1564 O O . ASN A 1 193 ? -10.883 15.873 16.814 1.00 95.12 193 ASN A O 1
ATOM 1568 N N . LEU A 1 194 ? -11.305 15.424 18.976 1.00 94.00 194 LEU A N 1
ATOM 1569 C CA . LEU A 1 194 ? -10.081 14.651 19.208 1.00 94.00 194 LEU A CA 1
ATOM 1570 C C . LEU A 1 194 ? -10.031 13.421 18.292 1.00 94.00 194 LEU A C 1
ATOM 1572 O O . LEU A 1 194 ? -9.018 13.157 17.646 1.00 94.00 194 LEU A O 1
ATOM 1576 N N . LEU A 1 195 ? -11.140 12.686 18.181 1.00 92.25 195 LEU A N 1
ATOM 1577 C CA . LEU A 1 195 ? -11.224 11.508 17.313 1.00 92.25 195 LEU A CA 1
ATOM 1578 C C . LEU A 1 195 ? -11.006 11.867 15.836 1.00 92.25 195 LEU A C 1
ATOM 1580 O O . LEU A 1 195 ? -10.303 11.157 15.111 1.00 92.25 195 LEU A O 1
ATOM 1584 N N . LEU A 1 196 ? -11.585 12.978 15.381 1.00 90.56 196 LEU A N 1
ATOM 1585 C CA . LEU A 1 196 ? -11.384 13.483 14.024 1.00 90.56 196 LEU A CA 1
ATOM 1586 C C . LEU A 1 196 ? -9.944 13.948 13.796 1.00 90.56 196 LEU A C 1
ATOM 1588 O O . LEU A 1 196 ? -9.399 13.701 12.720 1.00 90.56 196 LEU A O 1
ATOM 1592 N N . ASP A 1 197 ? -9.313 14.558 14.793 1.00 91.12 197 ASP A N 1
ATOM 1593 C CA . ASP A 1 197 ? -7.919 14.987 14.729 1.00 91.12 197 ASP A CA 1
ATOM 1594 C C . ASP A 1 197 ? -6.963 13.793 14.621 1.00 91.12 197 ASP A C 1
ATOM 1596 O O . ASP A 1 197 ? -6.081 13.800 13.758 1.00 91.12 197 ASP A O 1
ATOM 1600 N N . ILE A 1 198 ? -7.207 12.715 15.377 1.00 88.88 198 ILE A N 1
ATOM 1601 C CA . ILE A 1 198 ? -6.483 11.441 15.232 1.00 88.88 198 ILE A CA 1
ATOM 1602 C C . ILE A 1 198 ? -6.693 10.867 13.828 1.00 88.88 198 ILE A C 1
ATOM 1604 O O . ILE A 1 198 ? -5.738 10.486 13.150 1.00 88.88 198 ILE A O 1
ATOM 1608 N N . ARG A 1 199 ? -7.944 10.817 13.352 1.00 84.69 199 ARG A N 1
ATOM 1609 C CA . ARG A 1 199 ? -8.266 10.273 12.025 1.00 84.69 199 ARG A CA 1
ATOM 1610 C C . ARG A 1 199 ? -7.537 11.022 10.914 1.00 84.69 199 ARG A C 1
ATOM 1612 O O . ARG A 1 199 ? -6.988 10.399 10.006 1.00 84.69 199 ARG A O 1
ATOM 1619 N N . ASN A 1 200 ? -7.532 12.346 11.001 1.00 85.12 200 ASN A N 1
ATOM 1620 C CA . ASN A 1 200 ? -6.929 13.229 10.012 1.00 85.12 200 ASN A CA 1
ATOM 1621 C C . ASN A 1 200 ? -5.402 13.354 10.180 1.00 85.12 200 ASN A C 1
ATOM 1623 O O . ASN A 1 200 ? -4.772 14.071 9.407 1.00 85.12 200 ASN A O 1
ATOM 1627 N N . GLY A 1 201 ? -4.808 12.652 11.152 1.00 82.50 201 GLY A N 1
ATOM 1628 C CA . GLY A 1 201 ? -3.366 12.588 11.374 1.00 82.50 201 GLY A CA 1
ATOM 1629 C C . GLY A 1 201 ? -2.743 13.869 11.914 1.00 82.50 201 GLY A C 1
ATOM 1630 O O . GLY A 1 201 ? -1.585 14.163 11.617 1.00 82.50 201 GLY A O 1
ATOM 1631 N N . LYS A 1 202 ? -3.512 14.639 12.693 1.00 87.69 202 LYS A N 1
ATOM 1632 C CA . LYS A 1 202 ? -2.984 15.786 13.443 1.00 87.69 202 LYS A CA 1
ATOM 1633 C C . LYS A 1 202 ? -2.154 15.363 14.658 1.00 87.69 202 LYS A C 1
ATOM 1635 O O . LYS A 1 202 ? -1.390 16.180 15.150 1.00 87.69 202 LYS A O 1
ATOM 1640 N N . LEU A 1 203 ? -2.308 14.116 15.112 1.00 86.88 203 LEU A N 1
ATOM 1641 C CA . LEU A 1 203 ? -1.522 13.517 16.188 1.00 86.88 203 LEU A CA 1
ATOM 1642 C C . LEU A 1 203 ? -0.509 12.512 15.617 1.00 86.88 203 LEU A C 1
ATOM 1644 O O . LEU A 1 203 ? -0.783 11.792 14.650 1.00 86.88 203 LEU A O 1
ATOM 1648 N N . SER A 1 204 ? 0.661 12.461 16.240 1.00 84.44 204 SER A N 1
ATOM 1649 C CA . SER A 1 204 ? 1.706 11.459 16.026 1.00 84.44 204 SER A CA 1
ATOM 1650 C C . SER A 1 204 ? 1.316 10.088 16.592 1.00 84.44 204 SER A C 1
ATOM 1652 O O . SER A 1 204 ? 0.353 9.953 17.349 1.00 84.44 204 SER A O 1
ATOM 1654 N N . LEU A 1 205 ? 2.056 9.039 16.209 1.00 81.75 205 LEU A N 1
ATOM 1655 C CA . LEU A 1 205 ? 1.857 7.700 16.774 1.00 81.75 205 LEU A CA 1
ATOM 1656 C C . LEU A 1 205 ? 2.073 7.713 18.286 1.00 81.75 205 LEU A C 1
ATOM 1658 O O . LEU A 1 205 ? 1.288 7.122 19.021 1.00 81.75 205 LEU A O 1
ATOM 1662 N N . GLU A 1 206 ? 3.150 8.358 18.719 1.00 84.31 206 GLU A N 1
ATOM 1663 C CA . GLU A 1 206 ? 3.545 8.457 20.116 1.00 84.31 206 GLU A CA 1
ATOM 1664 C C . GLU A 1 206 ? 2.434 9.109 20.945 1.00 84.31 206 GLU A C 1
ATOM 1666 O O . GLU A 1 206 ? 1.998 8.513 21.925 1.00 84.31 206 GLU A O 1
ATOM 1671 N N . GLU A 1 207 ? 1.873 10.232 20.486 1.00 89.00 207 GLU A N 1
ATOM 1672 C CA . GLU A 1 207 ? 0.748 10.899 21.159 1.00 89.00 207 GLU A CA 1
ATOM 1673 C C . GLU A 1 207 ? -0.501 10.006 21.240 1.00 89.00 207 GLU A C 1
ATOM 1675 O O . GLU A 1 207 ? -1.173 9.964 22.268 1.00 89.00 207 GLU A O 1
ATOM 1680 N N . VAL A 1 208 ? -0.826 9.255 20.179 1.00 89.94 208 VAL A N 1
ATOM 1681 C CA . VAL A 1 208 ? -1.976 8.330 20.198 1.00 89.94 208 VAL A CA 1
ATOM 1682 C C . VAL A 1 208 ? -1.747 7.170 21.173 1.00 89.94 208 VAL A C 1
ATOM 1684 O O . VAL A 1 208 ? -2.687 6.747 21.844 1.00 89.94 208 VAL A O 1
ATOM 1687 N N . VAL A 1 209 ? -0.519 6.659 21.268 1.00 89.94 209 VAL A N 1
ATOM 1688 C CA . VAL A 1 209 ? -0.147 5.594 22.216 1.00 89.94 209 VAL A CA 1
ATOM 1689 C C . VAL A 1 209 ? -0.160 6.108 23.658 1.00 89.94 209 VAL A C 1
ATOM 1691 O O . VAL A 1 209 ? -0.626 5.420 24.562 1.00 89.94 209 VAL A O 1
ATOM 1694 N N . GLU A 1 210 ? 0.299 7.333 23.893 1.00 93.25 210 GLU A N 1
ATOM 1695 C CA . GLU A 1 210 ? 0.199 7.971 25.208 1.00 93.25 210 GLU A CA 1
ATOM 1696 C C . GLU A 1 210 ? -1.264 8.182 25.617 1.00 93.25 210 GLU A C 1
ATOM 1698 O O . GLU A 1 210 ? -1.635 7.882 26.754 1.00 93.25 210 GLU A O 1
ATOM 1703 N N . LEU A 1 211 ? -2.123 8.613 24.683 1.00 94.75 211 LEU A N 1
ATOM 1704 C CA . LEU A 1 211 ? -3.566 8.697 24.913 1.00 94.75 211 LEU A CA 1
ATOM 1705 C C . LEU A 1 211 ? -4.175 7.333 25.241 1.00 94.75 211 LEU A C 1
ATOM 1707 O O . LEU A 1 211 ? -5.026 7.267 26.129 1.00 94.75 211 LEU A O 1
ATOM 1711 N N . SER A 1 212 ? -3.759 6.251 24.571 1.00 94.56 212 SER A N 1
ATOM 1712 C CA . SER A 1 212 ? -4.290 4.923 24.889 1.00 94.56 212 SER A CA 1
ATOM 1713 C C . SER A 1 212 ? -3.913 4.500 26.302 1.00 94.56 212 SER A C 1
ATOM 1715 O O . SER A 1 212 ? -4.802 4.117 27.051 1.00 94.56 212 SER A O 1
ATOM 1717 N N . TYR A 1 213 ? -2.653 4.668 26.717 1.00 95.94 213 TYR A N 1
ATOM 1718 C CA . TYR A 1 213 ? -2.245 4.337 28.088 1.00 95.94 213 TYR A CA 1
ATOM 1719 C C . TYR A 1 213 ? -2.958 5.188 29.137 1.00 95.94 213 TYR A C 1
ATOM 1721 O O . TYR A 1 213 ? -3.361 4.676 30.181 1.00 95.94 213 TYR A O 1
ATOM 1729 N N . LYS A 1 214 ? -3.153 6.482 28.857 1.00 97.12 214 LYS A N 1
ATOM 1730 C CA . LYS A 1 214 ? -3.920 7.369 29.733 1.00 97.12 214 LYS A CA 1
ATOM 1731 C C . LYS A 1 214 ? -5.342 6.840 29.932 1.00 97.12 214 LYS A C 1
ATOM 1733 O O . LYS A 1 214 ? -5.771 6.673 31.071 1.00 97.12 214 LYS A O 1
ATOM 1738 N N . TYR A 1 215 ? -6.073 6.595 28.845 1.00 97.31 215 TYR A N 1
ATOM 1739 C CA . TYR A 1 215 ? -7.471 6.181 28.945 1.00 97.31 215 TYR A CA 1
ATOM 1740 C C . TYR A 1 215 ? -7.632 4.742 29.442 1.00 97.31 215 TYR A C 1
ATOM 1742 O O . TYR A 1 215 ? -8.581 4.486 30.172 1.00 97.31 215 TYR A O 1
ATOM 1750 N N . GLU A 1 216 ? -6.704 3.832 29.137 1.00 96.56 216 GLU A N 1
ATOM 1751 C CA . GLU A 1 216 ? -6.655 2.495 29.747 1.00 96.56 216 GLU A CA 1
ATOM 1752 C C . GLU A 1 216 ? -6.551 2.589 31.276 1.00 96.56 216 GLU A C 1
ATOM 1754 O O . GLU A 1 216 ? -7.333 1.955 31.982 1.00 96.56 216 GLU A O 1
ATOM 1759 N N . GLY A 1 217 ? -5.666 3.446 31.799 1.00 96.69 217 GLY A N 1
ATOM 1760 C CA . GLY A 1 217 ? -5.561 3.677 33.243 1.00 96.69 217 GLY A CA 1
ATOM 1761 C C . GLY A 1 217 ? -6.823 4.306 33.849 1.00 96.69 217 GLY A C 1
ATOM 1762 O O . GLY A 1 217 ? -7.249 3.932 34.943 1.00 96.69 217 GLY A O 1
ATOM 1763 N N . GLU A 1 218 ? -7.470 5.238 33.142 1.00 97.06 218 GLU A N 1
ATOM 1764 C CA . GLU A 1 218 ? -8.753 5.804 33.585 1.00 97.06 218 GLU A CA 1
ATOM 1765 C C . GLU A 1 218 ? -9.880 4.759 33.606 1.00 97.06 218 GLU A C 1
ATOM 1767 O O . GLU A 1 218 ? -10.694 4.758 34.536 1.00 97.06 218 GLU A O 1
ATOM 1772 N N . VAL A 1 219 ? -9.918 3.870 32.610 1.00 96.56 219 VAL A N 1
ATOM 1773 C CA . VAL A 1 219 ? -10.853 2.740 32.536 1.00 96.56 219 VAL A CA 1
ATOM 1774 C C . VAL A 1 219 ? -10.622 1.787 33.705 1.00 96.56 219 VAL A C 1
ATOM 1776 O O . VAL A 1 219 ? -11.578 1.473 34.410 1.00 96.56 219 VAL A O 1
ATOM 1779 N N . GLU A 1 220 ? -9.377 1.400 33.990 1.00 95.88 220 GLU A N 1
ATOM 1780 C CA . GLU A 1 220 ? -9.042 0.498 35.101 1.00 95.88 220 GLU A CA 1
ATOM 1781 C C . GLU A 1 220 ? -9.545 1.042 36.450 1.00 95.88 220 GLU A C 1
ATOM 1783 O O . GLU A 1 220 ? -10.196 0.337 37.226 1.00 95.88 220 GLU A O 1
ATOM 1788 N N . VAL A 1 221 ? -9.361 2.342 36.700 1.00 96.12 221 VAL A N 1
ATOM 1789 C CA . VAL A 1 221 ? -9.903 3.002 37.898 1.00 96.12 221 VAL A CA 1
ATOM 1790 C C . VAL A 1 221 ? -11.437 3.031 37.894 1.00 96.12 221 VAL A C 1
ATOM 1792 O O . VAL A 1 221 ? -12.059 2.880 38.952 1.00 96.12 221 VAL A O 1
ATOM 1795 N N . ALA A 1 222 ? -12.065 3.255 36.738 1.00 95.50 222 ALA A N 1
ATOM 1796 C CA . ALA A 1 222 ? -13.519 3.327 36.614 1.00 95.50 222 ALA A CA 1
ATOM 1797 C C . ALA A 1 222 ? -14.195 1.960 36.807 1.00 95.50 222 ALA A C 1
ATOM 1799 O O . ALA A 1 222 ? -15.257 1.903 37.430 1.00 95.50 222 ALA A O 1
ATOM 1800 N N . VAL A 1 223 ? -13.564 0.865 36.371 1.00 94.12 223 VAL A N 1
ATOM 1801 C CA . VAL A 1 223 ? -14.044 -0.512 36.584 1.00 94.12 223 VAL A CA 1
ATOM 1802 C C . VAL A 1 223 ? -14.235 -0.807 38.072 1.00 94.12 223 VAL A C 1
ATOM 1804 O O . VAL A 1 223 ? -15.238 -1.399 38.457 1.00 94.12 223 VAL A O 1
ATOM 1807 N N . HIS A 1 224 ? -13.340 -0.335 38.941 1.00 93.75 224 HIS A N 1
ATOM 1808 C CA . HIS A 1 224 ? -13.473 -0.544 40.389 1.00 93.75 224 HIS A CA 1
ATOM 1809 C C . HIS A 1 224 ? -14.539 0.331 41.065 1.00 93.75 224 HIS A C 1
ATOM 1811 O O . HIS A 1 224 ? -14.901 0.077 42.214 1.00 93.75 224 HIS A O 1
ATOM 1817 N N . LYS A 1 225 ? -15.035 1.371 40.385 1.00 94.19 225 LYS A N 1
ATOM 1818 C CA . LYS A 1 225 ? -16.008 2.337 40.929 1.00 94.19 225 LYS A CA 1
ATOM 1819 C C . LYS A 1 225 ? -17.391 2.231 40.294 1.00 94.19 225 LYS A C 1
ATOM 1821 O O . LYS A 1 225 ? -18.321 2.892 40.763 1.00 94.19 225 LYS A O 1
ATOM 1826 N N . THR A 1 226 ? -17.522 1.472 39.210 1.00 94.38 226 THR A N 1
ATOM 1827 C CA . THR A 1 226 ? -18.759 1.416 38.437 1.00 94.38 226 THR A CA 1
ATOM 1828 C C . THR A 1 226 ? -19.904 0.804 39.242 1.00 94.38 226 THR A C 1
ATOM 1830 O O . THR A 1 226 ? -19.711 -0.049 40.106 1.00 94.38 226 THR A O 1
ATOM 1833 N N . LYS A 1 227 ? -21.124 1.247 38.932 1.00 92.69 227 LYS A N 1
ATOM 1834 C CA . LYS A 1 227 ? -22.374 0.676 39.458 1.00 92.69 227 LYS A CA 1
ATOM 1835 C C . LYS A 1 227 ? -22.987 -0.354 38.509 1.00 92.69 227 LYS A C 1
ATOM 1837 O O . LYS A 1 227 ? -24.080 -0.850 38.780 1.00 92.69 227 LYS A O 1
ATOM 1842 N N . LEU A 1 228 ? -22.333 -0.627 37.380 1.00 92.12 228 LEU A N 1
ATOM 1843 C CA . LEU A 1 228 ? -22.810 -1.612 36.424 1.00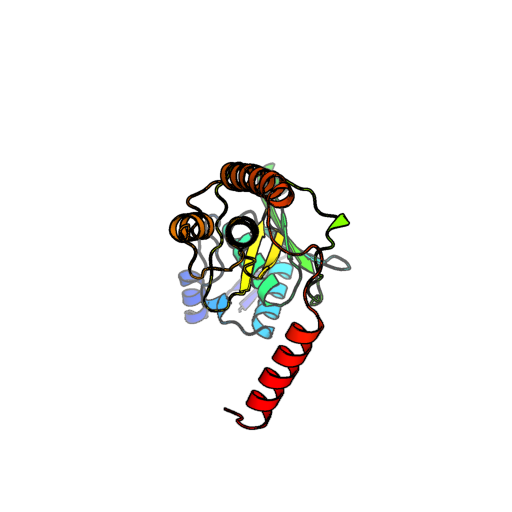 92.12 228 LEU A CA 1
ATOM 1844 C C . LEU A 1 228 ? -22.826 -3.013 37.049 1.00 92.12 228 LEU A C 1
ATOM 1846 O O . LEU A 1 228 ? -21.964 -3.343 37.866 1.00 92.12 228 LEU A O 1
ATOM 1850 N N . PRO A 1 229 ? -23.804 -3.851 36.676 1.00 90.44 229 PRO A N 1
ATOM 1851 C CA . PRO A 1 229 ? -23.851 -5.221 37.153 1.00 90.44 229 PRO A CA 1
ATOM 1852 C C . PRO A 1 229 ? -22.642 -6.006 36.633 1.00 90.44 229 PRO A C 1
ATOM 1854 O O . PRO A 1 229 ? -22.199 -5.817 35.501 1.00 90.44 229 PRO A O 1
ATOM 1857 N N . SER A 1 230 ? -22.156 -6.954 37.436 1.00 88.69 230 SER A N 1
ATOM 1858 C CA . SER A 1 230 ? -21.042 -7.837 37.059 1.00 88.69 230 SER A CA 1
ATOM 1859 C C . SER A 1 230 ? -21.362 -8.756 35.878 1.00 88.69 230 SER A C 1
ATOM 1861 O O . SER A 1 230 ? -20.456 -9.308 35.258 1.00 88.69 230 SER A O 1
ATOM 1863 N N . THR A 1 231 ? -22.648 -8.942 35.565 1.00 91.19 231 THR A N 1
ATOM 1864 C CA . THR A 1 231 ? -23.107 -9.755 34.439 1.00 91.19 231 THR A CA 1
ATOM 1865 C C . THR A 1 231 ? -24.220 -9.043 33.663 1.00 91.19 231 THR A C 1
ATOM 1867 O O . THR A 1 231 ? -25.103 -8.430 34.272 1.00 91.19 231 THR A O 1
ATOM 1870 N N . PRO A 1 232 ? -24.215 -9.116 32.318 1.00 90.12 232 PRO A N 1
ATOM 1871 C CA . PRO A 1 232 ? -25.307 -8.595 31.505 1.00 90.12 232 PRO A CA 1
ATOM 1872 C C . PRO A 1 232 ? -26.620 -9.348 31.751 1.00 90.12 232 PRO A C 1
ATOM 1874 O O . PRO A 1 232 ? -26.632 -10.563 31.956 1.00 90.12 232 PRO A O 1
ATOM 1877 N N . ASN A 1 233 ? -27.754 -8.655 31.622 1.00 93.62 233 ASN A N 1
ATOM 1878 C CA . ASN A 1 233 ? -29.059 -9.313 31.619 1.00 93.62 233 ASN A CA 1
ATOM 1879 C C . ASN A 1 233 ? -29.340 -9.946 30.244 1.00 93.62 233 ASN A C 1
ATOM 1881 O O . ASN A 1 233 ? -29.999 -9.359 29.383 1.00 93.62 233 ASN A O 1
ATOM 1885 N N . PHE A 1 234 ? -28.840 -11.165 30.043 1.00 94.31 234 PHE A N 1
ATOM 1886 C CA . PHE A 1 234 ? -28.983 -11.897 28.781 1.00 94.31 234 PHE A CA 1
ATOM 1887 C C . PHE A 1 234 ? -30.435 -12.166 28.377 1.00 94.31 234 PHE A C 1
ATOM 1889 O O . PHE A 1 234 ? -30.718 -12.259 27.186 1.00 94.31 234 PHE A O 1
ATOM 1896 N N . LYS A 1 235 ? -31.369 -12.255 29.334 1.00 95.75 235 LYS A N 1
ATOM 1897 C CA . LYS A 1 235 ? -32.790 -12.445 29.020 1.00 95.75 235 LYS A CA 1
ATOM 1898 C C . LYS A 1 235 ? -33.339 -11.239 28.256 1.00 95.75 235 LYS A C 1
ATOM 1900 O O . LYS A 1 235 ? -33.873 -11.414 27.164 1.00 95.75 235 LYS A O 1
ATOM 1905 N N . ILE A 1 236 ? -33.126 -10.032 28.785 1.00 95.25 236 ILE A N 1
ATOM 1906 C CA . ILE A 1 236 ? -33.560 -8.781 28.141 1.00 95.25 236 ILE A CA 1
ATOM 1907 C C . ILE A 1 236 ? -32.890 -8.620 26.772 1.00 95.25 236 ILE A C 1
ATOM 1909 O O . ILE A 1 236 ? -33.555 -8.278 25.796 1.00 95.25 236 ILE A O 1
ATOM 1913 N N . ILE A 1 237 ? -31.586 -8.902 26.683 1.00 93.69 237 ILE A N 1
ATOM 1914 C CA . ILE A 1 237 ? -30.834 -8.803 25.424 1.00 93.69 237 ILE A CA 1
ATOM 1915 C C . ILE A 1 237 ? -31.422 -9.748 24.368 1.00 93.69 237 ILE A C 1
ATOM 1917 O O . ILE A 1 237 ? -31.693 -9.322 23.246 1.00 93.69 237 ILE A O 1
ATOM 1921 N N . ASN A 1 238 ? -31.670 -11.012 24.720 1.00 95.44 238 ASN A N 1
ATOM 1922 C CA . ASN A 1 238 ? -32.235 -11.993 23.796 1.00 95.44 238 ASN A CA 1
ATOM 1923 C C . ASN A 1 238 ? -33.652 -11.608 23.349 1.00 95.44 238 ASN A C 1
ATOM 1925 O O . ASN A 1 238 ? -33.961 -11.690 22.159 1.00 95.44 238 ASN A O 1
ATOM 1929 N N . GLU A 1 239 ? -34.500 -11.145 24.271 1.00 96.56 239 GLU A N 1
ATOM 1930 C CA . GLU A 1 239 ? -35.847 -10.657 23.952 1.00 96.56 239 GLU A CA 1
ATOM 1931 C C . GLU A 1 239 ? -35.802 -9.463 22.984 1.00 96.56 239 GLU A C 1
ATOM 1933 O O . GLU A 1 239 ? -36.529 -9.448 21.986 1.00 96.56 239 GLU A O 1
ATOM 1938 N N . PHE A 1 240 ? -34.901 -8.504 23.217 1.00 94.88 240 PHE A N 1
ATOM 1939 C CA . PHE A 1 240 ? -34.682 -7.358 22.333 1.00 94.88 240 PHE A CA 1
ATOM 1940 C C . PHE A 1 240 ? -34.220 -7.777 20.930 1.00 94.88 240 PHE A C 1
ATOM 1942 O O . PHE A 1 240 ? -34.773 -7.308 19.930 1.00 94.88 240 PHE A O 1
ATOM 1949 N N . VAL A 1 241 ? -33.242 -8.683 20.835 1.00 93.62 241 VAL A N 1
ATOM 1950 C CA . VAL A 1 241 ? -32.726 -9.195 19.554 1.00 93.62 241 VAL A CA 1
ATOM 1951 C C . VAL A 1 241 ? -33.841 -9.892 18.771 1.00 93.62 241 VAL A C 1
ATOM 1953 O O . VAL A 1 241 ? -34.063 -9.567 17.603 1.00 93.62 241 VAL A O 1
ATOM 1956 N N . ILE A 1 242 ? -34.605 -10.784 19.413 1.00 94.19 242 ILE A N 1
ATOM 1957 C CA . ILE A 1 242 ? -35.742 -11.477 18.784 1.00 94.19 242 ILE A CA 1
ATOM 1958 C C . ILE A 1 242 ? -36.780 -10.472 18.279 1.00 94.19 242 ILE A C 1
ATOM 1960 O O . ILE A 1 242 ? -37.233 -10.590 17.138 1.00 94.19 242 ILE A O 1
ATOM 1964 N N . LYS A 1 243 ? -37.152 -9.483 19.102 1.00 95.12 243 LYS A N 1
ATOM 1965 C CA . LYS A 1 243 ? -38.113 -8.439 18.725 1.00 95.12 243 LYS A CA 1
ATOM 1966 C C . LYS A 1 243 ? -37.639 -7.670 17.490 1.00 95.12 243 LYS A C 1
ATOM 1968 O O . LYS A 1 243 ? -38.373 -7.594 16.508 1.00 95.12 243 LYS A O 1
ATOM 1973 N N . THR A 1 244 ? -36.397 -7.193 17.507 1.00 91.88 244 THR A N 1
ATOM 1974 C CA . THR A 1 244 ? -35.805 -6.416 16.407 1.00 91.88 244 THR A CA 1
ATOM 1975 C C . THR A 1 244 ? -35.753 -7.225 15.106 1.00 91.88 244 THR A C 1
ATOM 1977 O O . THR A 1 244 ? -36.056 -6.711 14.029 1.00 91.88 244 THR A O 1
ATOM 1980 N N . HIS A 1 245 ? -35.413 -8.518 15.183 1.00 89.75 245 HIS A N 1
ATOM 1981 C CA . HIS A 1 245 ? -35.429 -9.399 14.013 1.00 89.75 245 HIS A CA 1
ATOM 1982 C C . HIS A 1 245 ? -36.842 -9.641 13.477 1.00 89.75 245 HIS A C 1
ATOM 1984 O O . HIS A 1 245 ? -37.035 -9.585 12.264 1.00 89.75 245 HIS A O 1
ATOM 1990 N N . LYS A 1 246 ? -37.831 -9.873 14.350 1.00 90.06 246 LYS A N 1
ATOM 1991 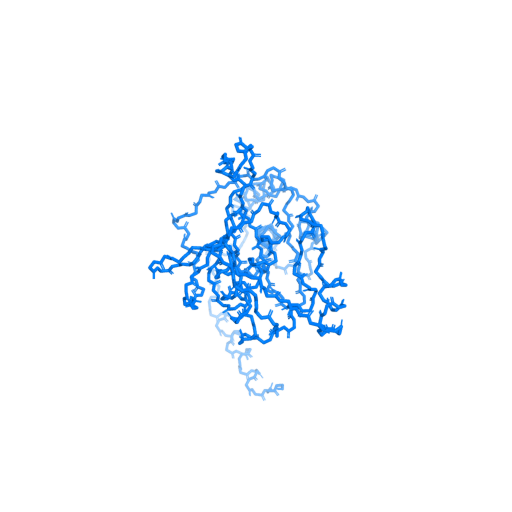C CA . LYS A 1 246 ? -39.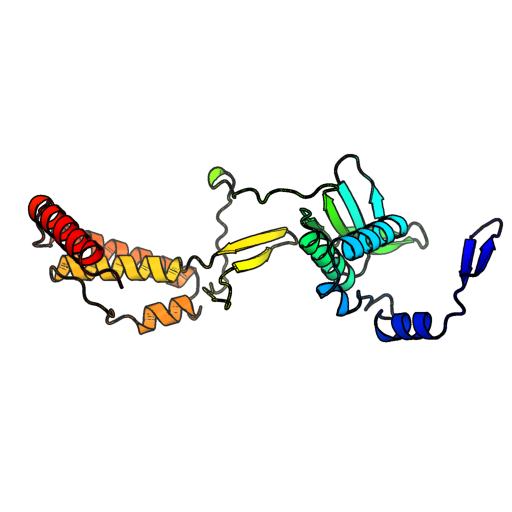233 -10.039 13.937 1.00 90.06 246 LYS A CA 1
ATOM 1992 C C . LYS A 1 246 ? -39.762 -8.794 13.234 1.00 90.06 246 LYS A C 1
ATOM 1994 O O . LYS A 1 246 ? -40.344 -8.927 12.166 1.00 90.06 246 LYS A O 1
ATOM 1999 N N . GLU A 1 247 ? -39.514 -7.604 13.777 1.00 88.88 247 GLU A N 1
ATOM 2000 C CA . GLU A 1 247 ? -39.917 -6.335 13.153 1.00 88.88 247 GLU A CA 1
ATOM 2001 C C . GLU A 1 247 ? -39.312 -6.171 11.754 1.00 88.88 247 GLU A C 1
ATOM 2003 O O . GLU A 1 247 ? -40.001 -5.764 10.824 1.00 88.88 247 GLU A O 1
ATOM 2008 N N . LYS A 1 248 ? -38.047 -6.562 11.570 1.00 82.56 248 LYS A N 1
ATOM 2009 C CA . LYS A 1 248 ? -37.356 -6.466 10.276 1.00 82.56 248 LYS A CA 1
ATOM 2010 C C . LYS A 1 248 ? -37.834 -7.496 9.244 1.00 82.56 248 LYS A C 1
ATOM 2012 O O . LYS A 1 248 ? -37.758 -7.233 8.050 1.00 82.56 248 LYS A O 1
ATOM 2017 N N . ILE A 1 249 ? -38.297 -8.662 9.699 1.00 79.25 249 ILE A N 1
ATOM 2018 C CA . ILE A 1 249 ? -38.888 -9.706 8.845 1.00 79.25 249 ILE A CA 1
ATOM 2019 C C . ILE A 1 249 ? -40.334 -9.349 8.471 1.00 79.25 249 ILE A C 1
ATOM 2021 O O . ILE A 1 249 ? -40.752 -9.611 7.348 1.00 79.25 249 ILE A O 1
ATOM 2025 N N . LEU A 1 250 ? -41.092 -8.758 9.400 1.00 69.69 250 LEU A N 1
ATOM 2026 C CA . LEU A 1 250 ? -42.503 -8.399 9.216 1.00 69.69 250 LEU A CA 1
ATOM 2027 C C . LEU A 1 250 ? -42.694 -7.068 8.473 1.00 69.69 250 LEU A C 1
ATOM 2029 O O . LEU A 1 250 ? -43.708 -6.893 7.805 1.00 69.69 250 LEU A O 1
ATOM 2033 N N . CYS A 1 251 ? -41.713 -6.166 8.540 1.00 59.09 251 CYS A N 1
ATOM 2034 C CA . CYS A 1 251 ? -41.645 -4.937 7.751 1.00 59.09 251 CYS A CA 1
ATOM 2035 C C . CYS A 1 251 ? -40.336 -4.906 6.945 1.00 59.09 251 CYS A C 1
ATOM 2037 O O . CYS A 1 251 ? -39.408 -4.169 7.306 1.00 59.09 251 CYS A O 1
ATOM 2039 N N . PRO A 1 252 ? -40.220 -5.713 5.874 1.00 57.59 252 PRO A N 1
ATOM 2040 C CA . PRO A 1 252 ? -39.083 -5.615 4.976 1.00 57.59 252 PRO A CA 1
ATOM 2041 C C . PRO A 1 252 ? -39.101 -4.230 4.314 1.00 57.59 252 PRO A C 1
ATOM 2043 O O . PRO A 1 252 ? -40.120 -3.808 3.769 1.00 57.59 252 PRO A O 1
ATOM 2046 N N . LYS A 1 253 ? -37.984 -3.506 4.432 1.00 58.66 253 LYS A N 1
ATOM 2047 C CA . LYS A 1 253 ? -37.736 -2.283 3.659 1.00 58.66 253 LYS A CA 1
ATOM 2048 C C . LYS A 1 253 ? -37.514 -2.610 2.191 1.00 58.66 253 LYS A C 1
ATOM 2050 O O . LYS A 1 253 ? -36.853 -3.643 1.938 1.00 58.66 253 LYS A O 1
#

Foldseek 3Di:
DDWDDDPVDIDDDDPPPVVVCCCPVAAPPDLAQGAHGPCLVVDDLVRLVVVLVVQCVVAWDDDPWKIKGKGLHVRRLVRSLVSLVVNQWFKFKDDQDWDQDPVPRDTTGMIIIITTPDHDDDDDDDPVPDDDDADQDFDEQDADPVQWDWDDDNRGTDIDGRPLPLLVLLCVLQQLLCCLQPVDGDPPDPCVVVSVCSNGRVDHPVRSVVSNVVSVVSNVVSNVVGPDDPDDPVVVVVVVVVVVVVVCVVDPD

Sequence (253 aa):
FKEYSSKKETIWISYNKKLIELLYTNVSNNNKNKRLPSFISYLSKKQIDILLKALIAGDGTHYKYRDVYYTNNLHLANDVQTLAFFSGRSTSLNGPYEMISNFNGKKIKQYQVSLTKKEGSPKALVLSKLKKILSKTNIVCFTVPNEILITRLNGKIAIQGNTKFGMHLIRLLLEELHLLKYGDLKFPLDEINLLLDIRNGKLSLEEVVELSYKYEGEVEVAVHKTKLPSTPNFKIINEFVIKTHKEKILCPK

InterPro domains:
  IPR027434 Homing endonuclease [G3DSA:3.10.28.10] (1-142)
  IPR027434 Homing endonuclease [SSF55608] (33-125)

Secondary structure (DSSP, 8-state):
-EEEE-SS-EEEE---HHHHHHHHHHS-SSGGG----GGGGG--HHHHHHHHHHHHHHHEEE-SSEEEEEES-HHHHHHHHHHHHHTT--EEEEEEEEEE-TTT--EEEEEEEEEESS--PPPPPPGGGPPP---SSB------TT-EEEEEETTEEEEEE---HHHHHHHHHHHHHHHHHHSS--SS-TTHHHHHHHHTT-SBHHHHHHHHHHHHHHHHHHHTT--S-SS--HHHHHHHHHHHHHHHHHS--

Organism: NCBI:txid1070528

pLDDT: mean 87.8, std 9.16, range [57.59, 98.12]